Protein AF-A0A9Q0YIC7-F1 (afdb_monomer)

Mean predicted aligned error: 9.64 Å

Organism: Holothuria leucospilota (NCBI:txid206669)

Sequence (345 aa):
MILVFAQLLCGFTYVIRFFGVANNFYHFASFLLTYWPLIVSVSLLCLLTSVRQWLHNKDHYDGSSQWWTVLSESSVSRRFQPFAFSTFRPPKSYYFIFFCLVAFVNISMQIVHVILATGYSKHKMVYVYHFFELATSIHSTWFFSIFCYYLFLQRIALEVHFDDLLWFVKTNAGDIVKCRPRLNACFKDYLRLRQLVRPWITLVICSTTFGLAVHIAWNYKALGTDDNGGNYVTVSPLPHFPITNLTAAKKSDFYFLNTLIFVDKLSVLLLALLAVGGSDVNYIWRRYVFTLNVMRSSRHEKFWDKLSKSMKKFNLDTSSDTIIDLLLPVLLLALGILGISNFDF

Radius of gyration: 24.71 Å; Cα contacts (8 Å, |Δi|>4): 276; chains: 1; bounding box: 54×46×74 Å

Structure (mmCIF, N/CA/C/O backbone):
data_AF-A0A9Q0YIC7-F1
#
_entry.id   AF-A0A9Q0YIC7-F1
#
loop_
_atom_site.group_PDB
_atom_site.id
_atom_site.type_symbol
_atom_site.label_atom_id
_atom_site.label_alt_id
_atom_site.label_comp_id
_atom_site.label_asym_id
_atom_site.label_entity_id
_atom_site.label_seq_id
_atom_site.pdbx_PDB_ins_code
_atom_site.Cartn_x
_atom_site.Cartn_y
_atom_site.Cartn_z
_atom_site.occupancy
_atom_site.B_iso_or_equiv
_atom_site.auth_seq_id
_atom_site.auth_comp_id
_atom_site.auth_asym_id
_atom_site.auth_atom_id
_atom_site.pdbx_PDB_model_num
ATOM 1 N N . MET A 1 1 ? -1.275 16.688 -7.935 1.00 78.88 1 MET A N 1
ATOM 2 C CA . MET A 1 1 ? -1.805 16.899 -9.303 1.00 78.88 1 MET A CA 1
ATOM 3 C C . MET A 1 1 ? -0.700 16.844 -10.353 1.00 78.88 1 MET A C 1
ATOM 5 O O . MET A 1 1 ? -0.754 15.947 -11.178 1.00 78.88 1 MET A O 1
ATOM 9 N N . ILE A 1 2 ? 0.322 17.712 -10.283 1.00 80.19 2 ILE A N 1
ATOM 10 C CA . ILE A 1 2 ? 1.453 17.741 -11.240 1.00 80.19 2 ILE A CA 1
ATOM 11 C C . ILE A 1 2 ? 2.113 16.365 -11.395 1.00 80.19 2 ILE A C 1
ATOM 13 O O . ILE A 1 2 ? 2.286 15.894 -12.511 1.00 80.19 2 ILE A O 1
ATOM 17 N N . LEU A 1 3 ? 2.400 15.689 -10.279 1.00 78.44 3 LEU A N 1
ATOM 18 C CA . LEU A 1 3 ? 3.008 14.359 -10.297 1.00 78.44 3 LEU A CA 1
ATOM 19 C C . LEU A 1 3 ? 2.155 13.317 -11.036 1.00 78.44 3 LEU A C 1
ATOM 21 O O . LEU A 1 3 ? 2.675 12.587 -11.868 1.00 78.44 3 LEU A O 1
ATOM 25 N N . VAL A 1 4 ? 0.843 13.291 -10.776 1.00 82.31 4 VAL A N 1
ATOM 26 C CA . VAL A 1 4 ? -0.093 12.375 -11.449 1.00 82.31 4 VAL A CA 1
ATOM 27 C C . VAL A 1 4 ? -0.156 12.677 -12.942 1.00 82.31 4 VAL A C 1
ATOM 29 O O . VAL A 1 4 ? -0.184 11.757 -13.745 1.00 82.31 4 VAL A O 1
ATOM 32 N N . PHE A 1 5 ? -0.143 13.952 -13.331 1.00 82.75 5 PHE A N 1
ATOM 33 C CA . PHE A 1 5 ? -0.138 14.340 -14.740 1.00 82.75 5 PHE A CA 1
ATOM 34 C C . PHE A 1 5 ? 1.157 13.922 -15.449 1.00 82.75 5 PHE A C 1
ATOM 36 O O . PHE A 1 5 ? 1.101 13.311 -16.513 1.00 82.75 5 PHE A O 1
ATOM 43 N N . ALA A 1 6 ? 2.315 14.195 -14.838 1.00 80.69 6 ALA A N 1
ATOM 44 C CA . ALA A 1 6 ? 3.618 13.787 -15.361 1.00 80.69 6 ALA A CA 1
ATOM 45 C C . ALA A 1 6 ? 3.705 12.265 -15.507 1.00 80.69 6 ALA A C 1
ATOM 47 O O . ALA A 1 6 ? 4.158 11.763 -16.533 1.00 80.69 6 ALA A O 1
ATOM 48 N N . GLN A 1 7 ? 3.194 11.541 -14.510 1.00 82.19 7 GLN A N 1
ATOM 49 C CA . GLN A 1 7 ? 3.031 10.107 -14.598 1.00 82.19 7 GLN A CA 1
ATOM 50 C C . GLN A 1 7 ? 2.122 9.758 -15.794 1.00 82.19 7 GLN A C 1
ATOM 52 O O . GLN A 1 7 ? 2.595 9.151 -16.747 1.00 82.19 7 GLN A O 1
ATOM 57 N N . LEU A 1 8 ? 0.853 10.163 -15.824 1.00 83.00 8 LEU A N 1
ATOM 58 C CA . LEU A 1 8 ? -0.070 9.801 -16.911 1.00 83.00 8 LEU A CA 1
ATOM 59 C C . LEU A 1 8 ? 0.501 10.065 -18.313 1.00 83.00 8 LEU A C 1
ATOM 61 O O . LEU A 1 8 ? 0.293 9.248 -19.206 1.00 83.00 8 LEU A O 1
ATOM 65 N N . LEU A 1 9 ? 1.275 11.138 -18.493 1.00 81.88 9 LEU A N 1
ATOM 66 C CA . LEU A 1 9 ? 1.985 11.422 -19.738 1.00 81.88 9 LEU A CA 1
ATOM 67 C C . LEU A 1 9 ? 3.069 10.374 -20.065 1.00 81.88 9 LEU A C 1
ATOM 69 O O . LEU A 1 9 ? 3.123 9.882 -21.194 1.00 81.88 9 LEU A O 1
ATOM 73 N N . CYS A 1 10 ? 3.905 9.984 -19.097 1.00 76.31 10 CYS A N 1
ATOM 74 C CA . CYS A 1 10 ? 4.842 8.861 -19.243 1.00 76.31 10 CYS A CA 1
ATOM 75 C C . CYS A 1 10 ? 4.110 7.548 -19.562 1.00 76.31 10 CYS A C 1
ATOM 77 O O . CYS A 1 10 ? 4.509 6.829 -20.474 1.00 76.31 10 CYS A O 1
ATOM 79 N N . GLY A 1 11 ? 3.002 7.263 -18.874 1.00 77.56 11 GLY A N 1
ATOM 80 C CA . GLY A 1 11 ? 2.179 6.084 -19.143 1.00 77.56 11 GLY A CA 1
ATOM 81 C C . GLY A 1 11 ? 1.627 6.074 -20.569 1.00 77.56 11 GLY A C 1
ATOM 82 O O . GLY A 1 11 ? 1.766 5.092 -21.293 1.00 77.56 11 GLY A O 1
ATOM 83 N N . PHE A 1 12 ? 1.058 7.196 -21.004 1.00 80.44 12 PHE A N 1
ATOM 84 C CA . PHE A 1 12 ? 0.459 7.349 -22.328 1.00 80.44 12 PHE A CA 1
ATOM 85 C C . PHE A 1 12 ? 1.490 7.263 -23.459 1.00 80.44 12 PHE A C 1
ATOM 87 O O . PHE A 1 12 ? 1.274 6.558 -24.443 1.00 80.44 12 PHE A O 1
ATOM 94 N N . THR A 1 13 ? 2.642 7.923 -23.303 1.00 76.88 13 THR A N 1
ATOM 95 C CA . THR A 1 13 ? 3.746 7.830 -24.274 1.00 76.88 13 THR A CA 1
ATOM 96 C C . THR A 1 13 ? 4.291 6.408 -24.387 1.00 76.88 13 THR A C 1
ATOM 98 O O . THR A 1 13 ? 4.628 5.975 -25.489 1.00 76.88 13 THR A O 1
ATOM 101 N N . TYR A 1 14 ? 4.318 5.656 -23.283 1.00 73.00 14 TYR A N 1
ATOM 102 C CA . TYR A 1 14 ? 4.682 4.242 -23.294 1.00 73.00 14 TYR A CA 1
ATOM 103 C C . TYR A 1 14 ? 3.638 3.388 -24.026 1.00 73.00 14 TYR A C 1
ATOM 105 O O . TYR A 1 14 ? 3.990 2.604 -24.904 1.00 73.00 14 TYR A O 1
ATOM 113 N N . VAL A 1 15 ? 2.345 3.574 -23.734 1.00 77.62 15 VAL A N 1
ATOM 114 C CA . VAL A 1 15 ? 1.257 2.856 -24.422 1.00 77.62 15 VAL A CA 1
ATOM 115 C C . VAL A 1 15 ? 1.326 3.088 -25.930 1.00 77.62 15 VAL A C 1
ATOM 117 O O . VAL A 1 15 ? 1.331 2.118 -26.676 1.00 77.62 15 VAL A O 1
ATOM 120 N N . ILE A 1 16 ? 1.474 4.334 -26.389 1.00 77.62 16 ILE A N 1
ATOM 121 C CA . ILE A 1 16 ? 1.582 4.639 -27.827 1.00 77.62 16 ILE A CA 1
ATOM 122 C C . ILE A 1 16 ? 2.748 3.891 -28.488 1.00 77.62 16 ILE A C 1
ATOM 124 O O . ILE A 1 16 ? 2.629 3.460 -29.631 1.00 77.62 16 ILE A O 1
ATOM 128 N N . ARG A 1 17 ? 3.879 3.740 -27.791 1.00 69.06 17 ARG A N 1
ATOM 129 C CA . ARG A 1 17 ? 5.084 3.108 -28.351 1.00 69.06 17 ARG A CA 1
ATOM 130 C C . ARG A 1 17 ? 5.020 1.584 -28.396 1.00 69.06 17 ARG A C 1
ATOM 132 O O . ARG A 1 17 ? 5.663 0.990 -29.257 1.00 69.06 17 ARG A O 1
ATOM 139 N N . PHE A 1 18 ? 4.316 0.961 -27.456 1.00 67.44 18 PHE A N 1
ATOM 140 C CA . PHE A 1 18 ? 4.414 -0.483 -27.224 1.00 67.44 18 PHE A CA 1
ATOM 141 C C . PHE A 1 18 ? 3.099 -1.246 -27.417 1.00 67.44 18 PHE A C 1
ATOM 143 O O . PHE A 1 18 ? 3.124 -2.471 -27.533 1.00 67.44 18 PHE A O 1
ATOM 150 N N . PHE A 1 19 ? 1.957 -0.559 -27.475 1.00 72.12 19 PHE A N 1
ATOM 151 C CA . PHE A 1 19 ? 0.658 -1.190 -27.691 1.00 72.12 19 PHE A CA 1
ATOM 152 C C . PHE A 1 19 ? 0.520 -1.727 -29.123 1.00 72.12 19 PHE A C 1
ATOM 154 O O . PHE A 1 19 ? 0.842 -1.040 -30.087 1.00 72.12 19 PHE A O 1
ATOM 161 N N . GLY A 1 20 ? 0.020 -2.959 -29.261 1.00 60.44 20 GLY A N 1
ATOM 162 C CA . GLY A 1 20 ? -0.261 -3.587 -30.559 1.00 60.44 20 GLY A CA 1
ATOM 163 C C . GLY A 1 20 ? 0.932 -4.255 -31.255 1.00 60.44 20 GLY A C 1
ATOM 164 O O . GLY A 1 20 ? 0.752 -4.829 -32.324 1.00 60.44 20 GLY A O 1
ATOM 165 N N . VAL A 1 21 ? 2.132 -4.237 -30.662 1.00 64.31 21 VAL A N 1
ATOM 166 C CA . VAL A 1 21 ? 3.319 -4.912 -31.218 1.00 64.31 21 VAL A CA 1
ATOM 167 C C . VAL A 1 21 ? 3.555 -6.231 -30.479 1.00 64.31 21 VAL A C 1
ATOM 169 O O . VAL A 1 21 ? 3.935 -6.219 -29.310 1.00 64.31 21 VAL A O 1
ATOM 172 N N . ALA A 1 22 ? 3.351 -7.369 -31.154 1.00 54.56 22 ALA A N 1
ATOM 173 C CA . ALA A 1 22 ? 3.421 -8.711 -30.553 1.00 54.56 22 ALA A CA 1
ATOM 174 C C . ALA A 1 22 ? 4.748 -8.980 -29.810 1.00 54.56 22 ALA A C 1
ATOM 176 O O . ALA A 1 22 ? 4.736 -9.429 -28.664 1.00 54.56 22 ALA A O 1
ATOM 177 N N . ASN A 1 23 ? 5.884 -8.574 -30.391 1.00 57.28 23 ASN A N 1
ATOM 178 C CA . ASN A 1 23 ? 7.216 -8.729 -29.782 1.00 57.28 23 ASN A CA 1
ATOM 179 C C . ASN A 1 23 ? 7.438 -7.863 -28.528 1.00 57.28 23 ASN A C 1
ATOM 181 O O . ASN A 1 23 ? 8.387 -8.086 -27.782 1.00 57.28 23 ASN A O 1
ATOM 185 N N . ASN A 1 24 ? 6.558 -6.893 -28.266 1.00 64.25 24 ASN A N 1
ATOM 186 C CA . ASN A 1 24 ? 6.660 -5.972 -27.138 1.00 64.25 24 ASN A CA 1
ATOM 187 C C . ASN A 1 24 ? 5.662 -6.281 -26.015 1.00 64.25 24 ASN A C 1
ATOM 189 O O . ASN A 1 24 ? 5.610 -5.530 -25.041 1.00 64.25 24 ASN A O 1
ATOM 193 N N . PHE A 1 25 ? 4.889 -7.371 -26.108 1.00 65.00 25 PHE A N 1
ATOM 194 C CA . PHE A 1 25 ? 3.880 -7.709 -25.101 1.00 65.00 25 PHE A CA 1
ATOM 195 C C . PHE A 1 25 ? 4.473 -7.826 -23.690 1.00 65.00 25 PHE A C 1
ATOM 197 O O . PHE A 1 25 ? 3.902 -7.286 -22.750 1.00 65.00 25 PHE A O 1
ATOM 204 N N . TYR A 1 26 ? 5.649 -8.442 -23.532 1.00 62.28 26 TYR A N 1
ATOM 205 C CA . TYR A 1 26 ? 6.312 -8.559 -22.226 1.00 62.28 26 TYR A CA 1
ATOM 206 C C . TYR A 1 26 ? 6.736 -7.203 -21.653 1.00 62.28 26 TYR A C 1
ATOM 208 O O . TYR A 1 26 ? 6.551 -6.954 -20.462 1.00 62.28 26 TYR A O 1
ATOM 216 N N . HIS A 1 27 ? 7.246 -6.298 -22.492 1.00 63.47 27 HIS A N 1
ATOM 217 C CA . HIS A 1 27 ? 7.582 -4.932 -22.086 1.00 63.47 27 HIS A CA 1
ATOM 218 C C . HIS A 1 27 ? 6.326 -4.143 -21.704 1.00 63.47 27 HIS A C 1
ATOM 220 O O . HIS A 1 27 ? 6.276 -3.521 -20.643 1.00 63.47 27 HIS A O 1
ATOM 226 N N . PHE A 1 28 ? 5.279 -4.249 -22.521 1.00 66.50 28 PHE A N 1
ATOM 227 C CA . PHE A 1 28 ? 3.979 -3.642 -22.273 1.00 66.50 28 PHE A CA 1
ATOM 228 C C . PHE A 1 28 ? 3.339 -4.144 -20.974 1.00 66.50 28 PHE A C 1
ATOM 230 O O . PHE A 1 28 ? 2.961 -3.336 -20.128 1.00 66.50 28 PHE A O 1
ATOM 237 N N . ALA A 1 29 ? 3.273 -5.461 -20.776 1.00 67.00 29 ALA A N 1
ATOM 238 C CA . ALA A 1 29 ? 2.733 -6.081 -19.574 1.00 67.00 29 ALA A CA 1
ATOM 239 C C . ALA A 1 29 ? 3.570 -5.712 -18.343 1.00 67.00 29 ALA A C 1
ATOM 241 O O . ALA A 1 29 ? 3.013 -5.287 -17.335 1.00 67.00 29 ALA A O 1
ATOM 242 N N . SER A 1 30 ? 4.902 -5.788 -18.435 1.00 66.69 30 SER A N 1
ATOM 243 C CA . SER A 1 30 ? 5.802 -5.414 -17.341 1.00 66.69 30 SER A CA 1
ATOM 244 C C . SER A 1 30 ? 5.612 -3.953 -16.927 1.00 66.69 30 SER A C 1
ATOM 246 O O . SER A 1 30 ? 5.382 -3.660 -15.753 1.00 66.69 30 SER A O 1
ATOM 248 N N . PHE A 1 31 ? 5.610 -3.013 -17.867 1.00 71.81 31 PHE A N 1
ATOM 249 C CA . PHE A 1 31 ? 5.456 -1.604 -17.522 1.00 71.81 31 PHE A CA 1
ATOM 250 C C . PHE A 1 31 ? 4.030 -1.268 -17.066 1.00 71.81 31 PHE A C 1
ATOM 252 O O . PHE A 1 31 ? 3.850 -0.759 -15.959 1.00 71.81 31 PHE A O 1
ATOM 259 N N . LEU A 1 32 ? 3.009 -1.583 -17.871 1.00 72.19 32 LEU A N 1
ATOM 260 C CA . LEU A 1 32 ? 1.632 -1.132 -17.645 1.00 72.19 32 LEU A CA 1
ATOM 261 C C . LEU A 1 32 ? 0.941 -1.858 -16.486 1.00 72.19 32 LEU A C 1
ATOM 263 O O . LEU A 1 32 ? 0.178 -1.239 -15.749 1.00 72.19 32 LEU A O 1
ATOM 267 N N . LEU A 1 33 ? 1.186 -3.159 -16.320 1.00 69.12 33 LEU A N 1
ATOM 268 C CA . LEU A 1 33 ? 0.490 -3.961 -15.309 1.00 69.12 33 LEU A CA 1
ATOM 269 C C . LEU A 1 33 ? 1.280 -4.084 -14.006 1.00 69.12 33 LEU A C 1
ATOM 271 O O . LEU A 1 33 ? 0.692 -4.453 -12.994 1.00 69.12 33 LEU A O 1
ATOM 275 N N . THR A 1 34 ? 2.584 -3.774 -14.003 1.00 72.81 34 THR A N 1
ATOM 276 C CA . THR A 1 34 ? 3.438 -4.055 -12.836 1.00 72.81 34 THR A CA 1
ATOM 277 C C . THR A 1 34 ? 4.116 -2.825 -12.252 1.00 72.81 34 THR A C 1
ATOM 279 O O . THR A 1 34 ? 4.270 -2.751 -11.036 1.00 72.81 34 THR A O 1
ATOM 282 N N . TYR A 1 35 ? 4.590 -1.893 -13.081 1.00 74.56 35 TYR A N 1
ATOM 283 C CA . TYR A 1 35 ? 5.342 -0.712 -12.639 1.00 74.56 35 TYR A CA 1
ATOM 284 C C . TYR A 1 35 ? 4.418 0.502 -12.527 1.00 74.56 35 TYR A C 1
ATOM 286 O O . TYR A 1 35 ? 4.366 1.163 -11.488 1.00 74.56 35 TYR A O 1
ATOM 294 N N . TRP A 1 36 ? 3.604 0.718 -13.562 1.00 79.00 36 TRP A N 1
ATOM 295 C CA . TRP A 1 36 ? 2.634 1.803 -13.655 1.00 79.00 36 TRP A CA 1
ATOM 296 C C . TRP A 1 36 ? 1.667 1.867 -12.468 1.00 79.00 36 TRP A C 1
ATOM 298 O O . TRP A 1 36 ? 1.559 2.929 -11.846 1.00 79.00 36 TRP A O 1
ATOM 308 N N . PRO A 1 37 ? 0.993 0.763 -12.082 1.00 80.56 37 PRO A N 1
ATOM 309 C CA . PRO A 1 37 ? -0.015 0.826 -11.034 1.00 80.56 37 PRO A CA 1
ATOM 310 C C . PRO A 1 37 ? 0.614 1.134 -9.676 1.00 80.56 37 PRO A C 1
ATOM 312 O O . PRO A 1 37 ? 0.053 1.915 -8.916 1.00 80.56 37 PRO A O 1
ATOM 315 N N . LEU A 1 38 ? 1.805 0.597 -9.388 1.00 83.19 38 LEU A N 1
ATOM 316 C CA . LEU A 1 38 ? 2.517 0.845 -8.129 1.00 83.19 38 LEU A CA 1
ATOM 317 C C . LEU A 1 38 ? 2.886 2.321 -7.982 1.00 83.19 38 LEU A C 1
ATOM 319 O O . LEU A 1 38 ? 2.581 2.934 -6.959 1.00 83.19 38 LEU A O 1
ATOM 323 N N . ILE A 1 39 ? 3.460 2.902 -9.033 1.00 78.75 39 ILE A N 1
ATOM 324 C CA . ILE A 1 39 ? 3.938 4.286 -9.043 1.00 78.75 39 ILE A CA 1
ATOM 325 C C . ILE A 1 39 ? 2.806 5.301 -8.990 1.00 78.75 39 ILE A C 1
ATOM 327 O O . ILE A 1 39 ? 2.889 6.293 -8.263 1.00 78.75 39 ILE A O 1
ATOM 331 N N . VAL A 1 40 ? 1.734 5.046 -9.736 1.00 84.81 40 VAL A N 1
ATOM 332 C CA . VAL A 1 40 ? 0.601 5.967 -9.803 1.00 84.81 40 VAL A CA 1
ATOM 333 C C . VAL A 1 40 ? -0.325 5.807 -8.606 1.00 84.81 40 VAL A C 1
ATOM 335 O O . VAL A 1 40 ? -0.941 6.791 -8.200 1.00 84.81 40 VAL A O 1
ATOM 338 N N . SER A 1 41 ? -0.417 4.613 -8.005 1.00 89.12 41 SER A N 1
ATOM 339 C CA . SER A 1 41 ? -1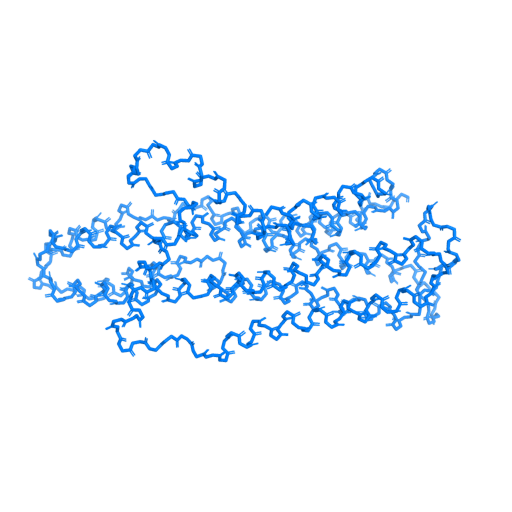.414 4.310 -6.966 1.00 89.12 41 SER A CA 1
ATOM 340 C C . SER A 1 41 ? -1.430 5.330 -5.834 1.00 89.12 41 SER A C 1
ATOM 342 O O . SER A 1 41 ? -2.486 5.865 -5.512 1.00 89.12 41 SER A O 1
ATOM 344 N N . VAL A 1 42 ? -0.272 5.647 -5.257 1.00 91.25 42 VAL A N 1
ATOM 345 C CA . VAL A 1 42 ? -0.177 6.537 -4.094 1.00 91.25 42 VAL A CA 1
ATOM 346 C C . VAL A 1 42 ? -0.551 7.968 -4.472 1.00 91.25 42 VAL A C 1
ATOM 348 O O . VAL A 1 42 ? -1.355 8.612 -3.800 1.00 91.25 42 VAL A O 1
ATOM 351 N N . SER A 1 43 ? -0.011 8.469 -5.581 1.00 90.12 43 SER A N 1
ATOM 352 C CA . SER A 1 43 ? -0.291 9.821 -6.070 1.00 90.12 43 SER A CA 1
ATOM 353 C C . SER A 1 43 ? -1.756 9.989 -6.475 1.00 90.12 43 SER A C 1
ATOM 355 O O . SER A 1 43 ? -2.358 11.027 -6.188 1.00 90.12 43 SER A O 1
ATOM 357 N N . LEU A 1 44 ? -2.341 8.958 -7.089 1.00 88.31 44 LEU A N 1
ATOM 358 C CA . LEU A 1 44 ? -3.750 8.900 -7.449 1.00 88.31 44 LEU A CA 1
ATOM 359 C C . LEU A 1 44 ? -4.640 8.827 -6.210 1.00 88.31 44 LEU A C 1
ATOM 361 O O . LEU A 1 44 ? -5.610 9.570 -6.141 1.00 88.31 44 LEU A O 1
ATOM 365 N N . LEU A 1 45 ? -4.306 8.002 -5.214 1.00 90.12 45 LEU A N 1
ATOM 366 C CA . LEU A 1 45 ? -5.038 7.936 -3.947 1.00 90.12 45 LEU A CA 1
ATOM 367 C C . LEU A 1 45 ? -5.061 9.301 -3.262 1.00 90.12 45 LEU A C 1
ATOM 369 O O . LEU A 1 45 ? -6.138 9.802 -2.940 1.00 90.12 45 LEU A O 1
ATOM 373 N N . CYS A 1 46 ? -3.901 9.945 -3.116 1.00 89.31 46 CYS A N 1
ATOM 374 C CA . CYS A 1 46 ? -3.813 11.291 -2.557 1.00 89.31 46 CYS A CA 1
ATOM 375 C C . CYS A 1 46 ? -4.673 12.281 -3.358 1.00 89.31 46 CYS A C 1
ATOM 377 O O . CYS A 1 46 ? -5.502 12.976 -2.774 1.00 89.31 46 CYS A O 1
ATOM 379 N N . LEU A 1 47 ? -4.568 12.288 -4.692 1.00 89.50 47 LEU A N 1
ATOM 380 C CA . LEU A 1 47 ? -5.380 13.158 -5.548 1.00 89.50 47 LEU A CA 1
ATOM 381 C C . LEU A 1 47 ? -6.884 12.900 -5.383 1.00 89.50 47 LEU A C 1
ATOM 383 O O . LEU A 1 47 ? -7.644 13.849 -5.211 1.00 89.50 47 LEU A O 1
ATOM 387 N N . LEU A 1 48 ? -7.314 11.637 -5.408 1.00 88.62 48 LEU A N 1
ATOM 388 C CA . LEU A 1 48 ? -8.713 11.246 -5.246 1.00 88.62 48 LEU A CA 1
ATOM 389 C C . LEU A 1 48 ? -9.251 11.693 -3.889 1.00 88.62 48 LEU A C 1
ATOM 391 O O . LEU A 1 48 ? -10.362 12.216 -3.829 1.00 88.62 48 LEU A O 1
ATOM 395 N N . THR A 1 49 ? -8.467 11.547 -2.816 1.00 87.06 49 THR A N 1
ATOM 396 C CA . THR A 1 49 ? -8.879 12.050 -1.500 1.00 87.06 49 THR A CA 1
ATOM 397 C C . THR A 1 49 ? -9.000 13.569 -1.475 1.00 87.06 49 THR A C 1
ATOM 399 O O . THR A 1 49 ? -10.010 14.067 -0.988 1.00 87.06 49 THR A O 1
ATOM 402 N N . SER A 1 50 ? -8.050 14.308 -2.058 1.00 86.69 50 SER A N 1
ATOM 403 C CA . SER A 1 50 ? -8.108 15.773 -2.119 1.00 86.69 50 SER A CA 1
ATOM 404 C C . SER A 1 50 ? -9.292 16.270 -2.951 1.00 86.69 50 SER A C 1
ATOM 406 O O . SER A 1 50 ? -10.019 17.155 -2.509 1.00 86.69 50 SER A O 1
ATOM 408 N N . VAL A 1 51 ? -9.534 15.675 -4.125 1.00 87.06 51 VAL A N 1
ATOM 409 C CA . VAL A 1 51 ? -10.671 16.025 -4.994 1.00 87.06 51 VAL A CA 1
ATOM 410 C C . VAL A 1 51 ? -11.991 15.718 -4.295 1.00 87.06 51 VAL A C 1
ATOM 412 O O . VAL A 1 51 ? -12.886 16.558 -4.280 1.00 87.06 51 VAL A O 1
ATOM 415 N N . ARG A 1 52 ? -12.118 14.545 -3.662 1.00 85.94 52 ARG A N 1
ATOM 416 C CA . ARG A 1 52 ? -13.329 14.176 -2.913 1.00 85.94 52 ARG A CA 1
ATOM 417 C C . ARG A 1 52 ? -13.575 15.096 -1.725 1.00 85.94 52 ARG A C 1
ATOM 419 O O . ARG A 1 52 ? -14.715 15.498 -1.521 1.00 85.94 52 ARG A O 1
ATOM 426 N N . GLN A 1 53 ? -12.533 15.442 -0.971 1.00 82.19 53 GLN A N 1
ATOM 427 C CA . GLN A 1 53 ? -12.636 16.396 0.134 1.00 82.19 53 GLN A CA 1
ATOM 428 C C . GLN A 1 53 ? -13.080 17.771 -0.364 1.00 82.19 53 GLN A C 1
ATOM 430 O O . GLN A 1 53 ? -13.981 18.351 0.227 1.00 82.19 53 GLN A O 1
ATOM 435 N N . TRP A 1 54 ? -12.517 18.259 -1.472 1.00 84.12 54 TRP A N 1
ATOM 436 C CA . TRP A 1 54 ? -12.915 19.533 -2.070 1.00 84.12 54 TRP A CA 1
ATOM 437 C C . TRP A 1 54 ? -14.377 19.532 -2.542 1.00 84.12 54 TRP A C 1
ATOM 439 O O . TRP A 1 54 ? -15.112 20.470 -2.241 1.00 84.12 54 TRP A O 1
ATOM 449 N N . LEU A 1 55 ? -14.818 18.462 -3.214 1.00 84.56 55 LEU A N 1
ATOM 450 C CA . LEU A 1 55 ? -16.198 18.320 -3.691 1.00 84.56 55 LEU A CA 1
ATOM 451 C C . LEU A 1 55 ? -17.212 18.255 -2.540 1.00 84.56 55 LEU A C 1
ATOM 453 O O . LEU A 1 55 ? -18.261 18.885 -2.620 1.00 84.56 55 LEU A O 1
ATOM 457 N N . HIS A 1 56 ? -16.895 17.521 -1.470 1.00 77.94 56 HIS A N 1
ATOM 458 C CA . HIS A 1 56 ? -17.801 17.332 -0.333 1.00 77.94 56 HIS A CA 1
ATOM 459 C C . HIS A 1 56 ? -17.706 18.412 0.749 1.00 77.94 56 HIS A C 1
ATOM 461 O O . HIS A 1 56 ? -18.543 18.418 1.642 1.00 77.94 56 HIS A O 1
ATOM 467 N N . ASN A 1 57 ? -16.758 19.353 0.679 1.00 66.81 57 ASN A N 1
ATOM 468 C CA . ASN A 1 57 ? -16.648 20.433 1.671 1.00 66.81 57 ASN A CA 1
ATOM 469 C C . ASN A 1 57 ? -17.860 21.392 1.671 1.00 66.81 57 ASN A C 1
ATOM 471 O O . ASN A 1 57 ? -17.935 22.280 2.516 1.00 66.81 57 ASN A O 1
ATOM 475 N N . LYS A 1 58 ? -18.783 21.244 0.708 1.00 56.00 58 LYS A N 1
ATOM 476 C CA . LYS A 1 58 ? -19.999 22.056 0.569 1.00 56.00 58 LYS A CA 1
ATOM 477 C C . LYS A 1 58 ? -21.237 21.473 1.255 1.00 56.00 58 LYS A C 1
ATOM 479 O O . LYS A 1 58 ? -22.132 22.247 1.575 1.00 56.00 58 LYS A O 1
ATOM 484 N N . ASP A 1 59 ? -21.262 20.175 1.544 1.00 52.69 59 ASP A N 1
ATOM 485 C CA . ASP A 1 59 ? -22.394 19.529 2.209 1.00 52.69 59 ASP A CA 1
ATOM 486 C C . ASP A 1 59 ? -21.992 19.153 3.635 1.00 52.69 59 ASP A C 1
ATOM 488 O O . ASP A 1 59 ? -20.873 18.698 3.876 1.00 52.69 59 ASP A O 1
ATOM 492 N N . HIS A 1 60 ? -22.881 19.394 4.604 1.00 52.75 60 HIS A N 1
ATOM 493 C CA . HIS A 1 60 ? -22.648 19.084 6.015 1.00 52.75 60 HIS A CA 1
ATOM 494 C C . HIS A 1 60 ? -22.009 17.699 6.185 1.00 52.75 60 HIS A C 1
ATOM 496 O O . HIS A 1 60 ? -22.456 16.726 5.582 1.00 52.75 60 HIS A O 1
ATOM 502 N N . TYR A 1 61 ? -20.950 17.645 7.004 1.00 53.41 61 TYR A N 1
ATOM 503 C CA . TYR A 1 61 ? -20.183 16.455 7.387 1.00 53.41 61 TYR A CA 1
ATOM 504 C C . TYR A 1 61 ? -21.083 15.445 8.121 1.00 53.41 61 TYR A C 1
ATOM 506 O O . TYR A 1 61 ? -20.965 15.216 9.325 1.00 53.41 61 TYR A O 1
ATOM 514 N N . ASP A 1 62 ? -22.009 14.832 7.397 1.00 46.56 62 ASP A N 1
ATOM 515 C CA . ASP A 1 62 ? -22.841 13.772 7.922 1.00 46.56 62 ASP A CA 1
ATOM 516 C C . ASP A 1 62 ? -21.937 12.573 8.173 1.00 46.56 62 ASP A C 1
ATOM 518 O O . ASP A 1 62 ? -21.143 12.179 7.312 1.00 46.56 62 ASP A O 1
ATOM 522 N N . GLY A 1 63 ? -22.023 12.033 9.392 1.00 55.47 63 GLY A N 1
ATOM 523 C CA . GLY A 1 63 ? -21.097 11.095 10.044 1.00 55.47 63 GLY A CA 1
ATOM 524 C C . GLY A 1 63 ? -20.906 9.713 9.395 1.00 55.47 63 GLY A C 1
ATOM 525 O O . GLY A 1 63 ? -20.657 8.728 10.108 1.00 55.47 63 GLY A O 1
ATOM 526 N N . SER A 1 64 ? -21.015 9.647 8.071 1.00 57.16 64 SER A N 1
ATOM 527 C CA . SER A 1 64 ? -20.670 8.557 7.173 1.00 57.16 64 SER A CA 1
ATOM 528 C C . SER A 1 64 ? -19.183 8.180 7.281 1.00 57.16 64 SER A C 1
ATOM 530 O O . SER A 1 64 ? -18.269 9.002 7.425 1.00 57.16 64 SER A O 1
ATOM 532 N N . SER A 1 65 ? -18.928 6.873 7.302 1.00 62.50 65 SER A N 1
ATOM 533 C CA . SER A 1 65 ? -17.597 6.270 7.395 1.00 62.50 65 SER A CA 1
ATOM 534 C C . SER A 1 65 ? -16.916 6.275 6.024 1.00 62.50 65 SER A C 1
ATOM 536 O O . SER A 1 65 ? -16.755 5.229 5.407 1.00 62.50 65 SER A O 1
ATOM 538 N N . GLN A 1 66 ? -16.574 7.459 5.526 1.00 80.69 66 GLN A N 1
ATOM 539 C CA . GLN A 1 66 ? -15.967 7.622 4.206 1.00 80.69 66 GLN A CA 1
ATOM 540 C C . GLN A 1 66 ? -14.451 7.361 4.268 1.00 80.69 66 GLN A C 1
ATOM 542 O O . GLN A 1 66 ? -13.757 7.925 5.115 1.00 80.69 66 GLN A O 1
ATOM 547 N N . TRP A 1 67 ? -13.906 6.551 3.359 1.00 81.06 67 TRP A N 1
ATOM 548 C CA . TRP A 1 67 ? -12.470 6.225 3.323 1.00 81.06 67 TRP A CA 1
ATOM 549 C C . TRP A 1 67 ? -11.580 7.428 2.967 1.00 81.06 67 TRP A C 1
ATOM 551 O O . TRP A 1 67 ? -10.438 7.518 3.413 1.00 81.06 67 TRP A O 1
ATOM 561 N N . TRP A 1 68 ? -12.082 8.401 2.201 1.00 81.75 68 TRP A N 1
ATOM 562 C CA . TRP A 1 68 ? -11.277 9.548 1.756 1.00 81.75 68 TRP A CA 1
ATOM 563 C C . TRP A 1 68 ? -10.982 10.565 2.860 1.00 81.75 68 TRP A C 1
ATOM 565 O O . TRP A 1 68 ? -10.117 11.426 2.693 1.00 81.75 68 TRP A O 1
ATOM 575 N N . THR A 1 69 ? -11.662 10.476 4.006 1.00 84.12 69 THR A N 1
ATOM 576 C CA . THR A 1 69 ? -11.311 11.295 5.171 1.00 84.12 69 THR A CA 1
ATOM 577 C C . THR A 1 69 ? -10.082 10.745 5.885 1.00 84.12 69 THR A C 1
ATOM 579 O O . THR A 1 69 ? -9.561 11.410 6.766 1.00 84.12 69 THR A O 1
ATOM 582 N N . VAL A 1 70 ? -9.575 9.555 5.530 1.00 84.50 70 VAL A N 1
ATOM 583 C CA . VAL A 1 70 ? -8.413 8.962 6.215 1.00 84.50 70 VAL A CA 1
ATOM 584 C C . VAL A 1 70 ? -7.183 9.859 6.153 1.00 84.50 70 VAL A C 1
ATOM 586 O O . VAL A 1 70 ? -6.424 9.899 7.118 1.00 84.50 70 VAL A O 1
ATOM 589 N N . LEU A 1 71 ? -7.014 10.569 5.037 1.00 85.19 71 LEU A N 1
ATOM 590 C CA . LEU A 1 71 ? -5.898 11.477 4.784 1.00 85.19 71 LEU A CA 1
ATOM 591 C C . LEU A 1 71 ? -6.215 12.936 5.162 1.00 85.19 71 LEU A C 1
ATOM 593 O O . LEU A 1 71 ? -5.397 13.811 4.907 1.00 85.19 71 LEU A O 1
ATOM 597 N N . SER A 1 72 ? -7.391 13.226 5.737 1.00 84.88 72 SER A N 1
ATOM 598 C CA . SER A 1 72 ? -7.733 14.591 6.155 1.00 84.88 72 SER A CA 1
ATOM 599 C C . SER A 1 72 ? -6.950 14.989 7.402 1.00 84.88 72 SER A C 1
ATOM 601 O O . SER A 1 72 ? -6.818 14.193 8.333 1.00 84.88 72 SER A O 1
ATOM 603 N N . GLU A 1 73 ? -6.510 16.244 7.466 1.00 81.75 73 GLU A N 1
ATOM 604 C CA . GLU A 1 73 ? -5.782 16.790 8.618 1.00 81.75 73 GLU A CA 1
ATOM 605 C C . GLU A 1 73 ? -6.523 16.544 9.941 1.00 81.75 73 GLU A C 1
ATOM 607 O O . GLU A 1 73 ? -5.928 16.088 10.911 1.00 81.75 73 GLU A O 1
ATOM 612 N N . SER A 1 74 ? -7.844 16.734 9.955 1.00 80.25 74 SER A N 1
ATOM 613 C CA . SER A 1 74 ? -8.701 16.481 11.120 1.00 80.25 74 SER A CA 1
ATOM 614 C C . SER A 1 74 ? -8.711 15.017 11.582 1.00 80.25 74 SER A C 1
ATOM 616 O O . SER A 1 74 ? -8.742 14.735 12.779 1.00 80.25 74 SER A O 1
ATOM 618 N N . SER A 1 75 ? -8.686 14.062 10.649 1.00 79.75 75 SER A N 1
ATOM 619 C CA . SER A 1 75 ? -8.665 12.631 10.978 1.00 79.75 75 SER A CA 1
ATOM 620 C C . SER A 1 75 ? -7.276 12.169 11.405 1.00 79.75 75 SER A C 1
ATOM 622 O O . SER A 1 75 ? -7.159 11.215 12.177 1.00 79.75 75 SER A O 1
ATOM 624 N N . VAL A 1 76 ? -6.240 12.821 10.877 1.00 82.12 76 VAL A N 1
ATOM 625 C CA . VAL A 1 76 ? -4.835 12.618 11.231 1.00 82.12 76 VAL A CA 1
ATOM 626 C C . VAL A 1 76 ? -4.585 13.135 12.638 1.00 82.12 76 VAL A C 1
ATOM 628 O O . VAL A 1 76 ? -4.218 12.350 13.506 1.00 82.12 76 VAL A O 1
ATOM 631 N N . SER A 1 77 ? -4.862 14.412 12.899 1.00 83.19 77 SER A N 1
ATOM 632 C CA . SER A 1 77 ? -4.634 15.043 14.200 1.00 83.19 77 SER A CA 1
ATOM 633 C C . SER A 1 77 ? -5.345 14.295 15.325 1.00 83.19 77 SER A C 1
ATOM 635 O O . SER A 1 77 ? -4.723 13.986 16.338 1.00 83.19 77 SER A O 1
ATOM 637 N N . ARG A 1 78 ? -6.600 13.878 15.109 1.00 80.00 78 ARG A N 1
ATOM 638 C CA . ARG A 1 78 ? -7.344 13.057 16.073 1.00 80.00 78 ARG A CA 1
ATOM 639 C C . ARG A 1 78 ? -6.680 11.709 16.354 1.00 80.00 78 ARG A C 1
ATOM 641 O O . ARG A 1 78 ? -6.656 11.274 17.499 1.00 80.00 78 ARG A O 1
ATOM 648 N N . ARG A 1 79 ? -6.160 11.028 15.329 1.00 79.31 79 ARG A N 1
ATOM 649 C CA . ARG A 1 79 ? -5.506 9.719 15.497 1.00 79.31 79 ARG A CA 1
ATOM 650 C C . ARG A 1 79 ? -4.121 9.816 16.109 1.00 79.31 79 ARG A C 1
ATOM 652 O O . ARG A 1 79 ? -3.733 8.898 16.815 1.00 79.31 79 ARG A O 1
ATOM 659 N N . PHE A 1 80 ? -3.405 10.909 15.872 1.00 81.06 80 PHE A N 1
ATOM 660 C CA . PHE A 1 80 ? -2.102 11.153 16.48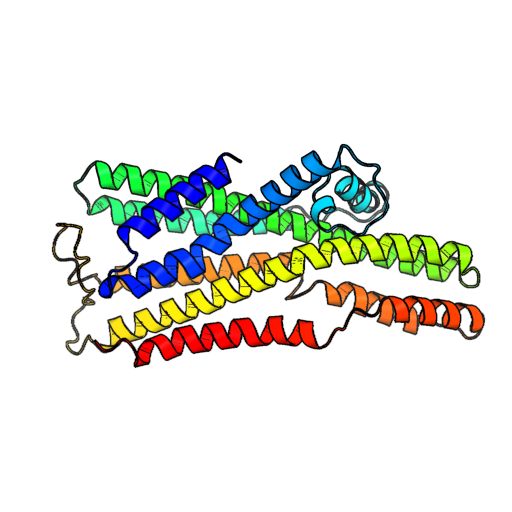7 1.00 81.06 80 PHE A CA 1
ATOM 661 C C . PHE A 1 80 ? -2.195 11.789 17.876 1.00 81.06 80 PHE A C 1
ATOM 663 O O . PHE A 1 80 ? -1.207 11.789 18.606 1.00 81.06 80 PHE A O 1
ATOM 670 N N . GLN A 1 81 ? -3.377 12.261 18.278 1.00 77.38 81 GLN A N 1
ATOM 671 C CA . GLN A 1 81 ? -3.629 12.830 19.599 1.00 77.38 81 GLN A CA 1
ATOM 672 C C . GLN A 1 81 ? -3.132 11.944 20.760 1.00 77.38 81 GLN A C 1
ATOM 674 O O . GLN A 1 81 ? -2.489 12.488 21.658 1.00 77.38 81 GLN A O 1
ATOM 679 N N . PRO A 1 82 ? -3.314 10.606 20.759 1.00 67.62 82 PRO A N 1
ATOM 680 C CA . PRO A 1 82 ? -2.781 9.748 21.815 1.00 67.62 82 PRO A CA 1
ATOM 681 C C . PRO A 1 82 ? -1.259 9.858 21.980 1.00 67.62 82 PRO A C 1
ATOM 683 O O . PRO A 1 82 ? -0.786 9.857 23.109 1.00 67.62 82 PRO A O 1
ATOM 686 N N . PHE A 1 83 ? -0.477 10.049 20.910 1.00 69.06 83 PHE A N 1
ATOM 687 C CA . PHE A 1 83 ? 0.980 10.231 21.029 1.00 69.06 83 PHE A CA 1
ATOM 688 C C . PHE A 1 83 ? 1.382 11.561 21.671 1.00 69.06 83 PHE A C 1
ATOM 690 O O . PHE A 1 83 ? 2.469 11.660 22.228 1.00 69.06 83 PHE A O 1
ATOM 697 N N . ALA A 1 84 ? 0.534 12.588 21.586 1.00 62.25 84 ALA A N 1
ATOM 698 C CA . ALA A 1 84 ? 0.815 13.888 22.188 1.00 62.25 84 ALA A CA 1
ATOM 699 C C . ALA A 1 84 ? 0.577 13.897 23.708 1.00 62.25 84 ALA A C 1
ATOM 701 O O . ALA A 1 84 ? 1.214 14.668 24.420 1.00 62.25 84 ALA A O 1
ATOM 702 N N . PHE A 1 85 ? -0.336 13.051 24.201 1.00 56.44 85 PHE A N 1
ATOM 703 C CA . PHE A 1 85 ? -0.792 13.071 25.597 1.00 56.44 85 PHE A CA 1
ATOM 704 C C . PHE A 1 85 ? -0.434 11.819 26.406 1.00 56.44 85 PHE A C 1
ATOM 706 O O . PHE A 1 85 ? -0.603 11.822 27.624 1.00 56.44 85 PHE A O 1
ATOM 713 N N . SER A 1 86 ? 0.051 10.752 25.770 1.00 51.88 86 SER A N 1
ATOM 714 C CA . SER A 1 86 ? 0.452 9.523 26.459 1.00 51.88 86 SER A CA 1
ATOM 715 C C . SER A 1 86 ? 1.969 9.422 26.621 1.00 51.88 86 SER A C 1
ATOM 717 O O . SER A 1 86 ? 2.755 10.033 25.902 1.00 51.88 86 SER A O 1
ATOM 719 N N . THR A 1 87 ? 2.399 8.579 27.557 1.00 53.81 87 THR A N 1
ATOM 720 C CA . THR A 1 87 ? 3.793 8.137 27.709 1.00 53.81 87 THR A CA 1
ATOM 721 C C . THR A 1 87 ? 4.294 7.289 26.529 1.00 53.81 87 THR A C 1
ATOM 723 O O . THR A 1 87 ? 5.469 6.903 26.516 1.00 53.81 87 THR A O 1
ATOM 726 N N . PHE A 1 88 ? 3.448 6.995 25.530 1.00 56.47 88 PHE A N 1
ATOM 727 C CA . PHE A 1 88 ? 3.857 6.296 24.317 1.00 56.47 88 PHE A CA 1
ATOM 728 C C . PHE A 1 88 ? 4.716 7.207 23.451 1.00 56.47 88 PHE A C 1
ATOM 730 O O . PHE A 1 88 ? 4.247 8.125 22.780 1.00 56.47 88 PHE A O 1
ATOM 737 N N . ARG A 1 89 ? 6.015 6.907 23.442 1.00 61.88 89 ARG A N 1
ATOM 738 C CA . ARG A 1 89 ? 6.960 7.554 22.538 1.00 61.88 89 ARG A CA 1
ATOM 739 C C . ARG A 1 89 ? 6.560 7.225 21.094 1.00 61.88 89 ARG A C 1
ATOM 741 O O . ARG A 1 89 ? 6.250 6.061 20.822 1.00 61.88 89 ARG A O 1
ATOM 748 N N . PRO A 1 90 ? 6.602 8.202 20.168 1.00 64.25 90 PRO A N 1
ATOM 749 C CA . PRO A 1 90 ? 6.448 7.904 18.751 1.00 64.25 90 PRO A CA 1
ATOM 750 C C . PRO A 1 90 ? 7.439 6.800 18.353 1.00 64.25 90 PRO A C 1
ATOM 752 O O . PRO A 1 90 ? 8.500 6.672 18.985 1.00 64.25 90 PRO A O 1
ATOM 755 N N . PRO A 1 91 ? 7.115 5.982 17.334 1.00 68.81 91 PRO A N 1
ATOM 756 C CA . PRO A 1 91 ? 8.042 4.968 16.857 1.00 68.81 91 PRO A CA 1
ATOM 757 C C . PRO A 1 91 ? 9.394 5.623 16.594 1.00 68.81 91 PRO A C 1
ATOM 759 O O . PRO A 1 91 ? 9.479 6.724 16.048 1.00 68.81 91 PRO A O 1
ATOM 762 N N . LYS A 1 92 ? 10.455 4.972 17.077 1.00 77.69 92 LYS A N 1
ATOM 763 C CA . LYS A 1 92 ? 11.792 5.563 17.075 1.00 77.69 92 LYS A CA 1
ATOM 764 C C . LYS A 1 92 ? 12.181 5.965 15.646 1.00 77.69 92 LYS A C 1
ATOM 766 O O . LYS A 1 92 ? 11.833 5.278 14.684 1.00 77.69 92 LYS A O 1
ATOM 771 N N . SER A 1 93 ? 12.965 7.032 15.524 1.00 82.75 93 SER A N 1
ATOM 772 C CA . SER A 1 93 ? 13.421 7.597 14.245 1.00 82.75 93 SER A CA 1
ATOM 773 C C . SER A 1 93 ? 14.087 6.583 13.305 1.00 82.75 93 SER A C 1
ATOM 775 O O . SER A 1 93 ? 14.063 6.779 12.092 1.00 82.75 93 SER A O 1
ATOM 777 N N . TYR A 1 94 ? 14.617 5.469 13.825 1.00 87.56 94 TYR A N 1
ATOM 778 C CA . TYR A 1 94 ? 15.194 4.406 13.002 1.00 87.56 94 TYR A CA 1
ATOM 779 C C . TYR A 1 94 ? 14.191 3.775 12.025 1.00 87.56 94 TYR A C 1
ATOM 781 O O . TYR A 1 94 ? 14.605 3.336 10.957 1.00 87.56 94 TYR A O 1
ATOM 789 N N . TYR A 1 95 ? 12.886 3.749 12.336 1.00 89.75 95 TYR A N 1
ATOM 790 C CA . TYR A 1 95 ? 11.888 3.252 11.385 1.00 89.75 95 TYR A CA 1
ATOM 791 C C . TYR A 1 95 ? 11.800 4.178 10.176 1.00 89.75 95 TYR A C 1
ATOM 793 O O . TYR A 1 95 ? 11.901 3.710 9.052 1.00 89.75 95 TYR A O 1
ATOM 801 N N . PHE A 1 96 ? 11.705 5.492 10.390 1.00 90.75 96 PHE A N 1
ATOM 802 C CA . PHE A 1 96 ? 11.719 6.459 9.292 1.00 90.75 96 PHE A CA 1
ATOM 803 C C . PHE A 1 96 ? 12.974 6.311 8.421 1.00 90.75 96 PHE A C 1
ATOM 805 O O . PHE A 1 96 ? 12.871 6.225 7.200 1.00 90.75 96 PHE A O 1
ATOM 812 N N . ILE A 1 97 ? 14.146 6.196 9.056 1.00 92.94 97 ILE A N 1
ATOM 813 C CA . ILE A 1 97 ? 15.417 5.982 8.351 1.00 92.94 97 ILE A CA 1
ATOM 814 C C . ILE A 1 97 ? 15.367 4.698 7.518 1.00 92.94 97 ILE A C 1
ATOM 816 O O . ILE A 1 97 ? 15.799 4.719 6.372 1.00 92.94 97 ILE A O 1
ATOM 820 N N . PHE A 1 98 ? 14.803 3.607 8.043 1.00 93.69 98 PHE A N 1
ATOM 821 C CA . PHE A 1 98 ? 14.643 2.356 7.301 1.00 93.69 98 PHE A CA 1
ATOM 822 C C . PHE A 1 98 ? 13.776 2.523 6.041 1.00 93.69 98 PHE A C 1
ATOM 824 O O . PHE A 1 98 ? 14.202 2.122 4.961 1.00 93.69 98 PHE A O 1
ATOM 831 N N . PHE A 1 99 ? 12.603 3.162 6.142 1.00 93.75 99 PHE A N 1
ATOM 832 C CA . PHE A 1 99 ? 11.747 3.425 4.973 1.00 93.75 99 PHE A CA 1
ATOM 833 C C . PHE A 1 99 ? 12.492 4.271 3.920 1.00 93.75 99 PHE A C 1
ATOM 835 O O . PHE A 1 99 ? 12.505 3.930 2.732 1.00 93.75 99 PHE A O 1
ATOM 842 N N . CYS A 1 100 ? 13.179 5.332 4.349 1.00 93.94 100 CYS A N 1
ATOM 843 C CA . CYS A 1 100 ? 13.983 6.184 3.469 1.00 93.94 100 CYS A CA 1
ATOM 844 C C . CYS A 1 100 ? 15.169 5.439 2.837 1.00 93.94 100 CYS A C 1
ATOM 846 O O . CYS A 1 100 ? 15.466 5.649 1.663 1.00 93.94 100 CYS A O 1
ATOM 848 N N . LEU A 1 101 ? 15.828 4.547 3.582 1.00 94.31 101 LEU A N 1
ATOM 849 C CA . LEU A 1 101 ? 16.957 3.754 3.095 1.00 94.31 101 LEU A CA 1
ATOM 850 C C . LEU A 1 101 ? 16.533 2.827 1.955 1.00 94.31 101 LEU A C 1
ATOM 852 O O . LEU A 1 101 ? 17.242 2.723 0.959 1.00 94.31 101 LEU A O 1
ATOM 856 N N . VAL A 1 102 ? 15.364 2.193 2.062 1.00 92.12 102 VAL A N 1
ATOM 857 C CA . VAL A 1 102 ? 14.844 1.339 0.986 1.00 92.12 102 VAL A CA 1
ATOM 858 C C . VAL A 1 102 ? 14.571 2.153 -0.284 1.00 92.12 102 VAL A C 1
ATOM 860 O O . VAL A 1 102 ? 14.946 1.730 -1.376 1.00 92.12 102 VAL A O 1
ATOM 863 N N . ALA A 1 103 ? 13.996 3.354 -0.149 1.00 91.81 103 ALA A N 1
ATOM 864 C CA . ALA A 1 103 ? 13.826 4.258 -1.288 1.00 91.81 103 ALA A CA 1
ATOM 865 C C . ALA A 1 103 ? 15.173 4.649 -1.907 1.00 91.81 103 ALA A C 1
ATOM 867 O O . ALA A 1 103 ? 15.318 4.639 -3.128 1.00 91.81 103 ALA A O 1
ATOM 868 N N . PHE A 1 104 ? 16.164 4.952 -1.065 1.00 93.19 104 PHE A N 1
ATOM 869 C CA . PHE A 1 104 ? 17.509 5.297 -1.508 1.00 93.19 104 PHE A CA 1
ATOM 870 C C . PHE A 1 104 ? 18.151 4.164 -2.315 1.00 93.19 104 PHE A C 1
ATOM 872 O O . PHE A 1 104 ? 18.650 4.423 -3.404 1.00 93.19 104 PHE A O 1
ATOM 879 N N . VAL A 1 105 ? 18.072 2.915 -1.840 1.00 90.62 105 VAL A N 1
ATOM 880 C CA . VAL A 1 105 ? 18.603 1.742 -2.559 1.00 90.62 105 VAL A CA 1
ATOM 881 C C . VAL A 1 105 ? 17.967 1.609 -3.944 1.00 90.62 105 VAL A C 1
ATOM 883 O O . VAL A 1 105 ? 18.691 1.505 -4.934 1.00 90.62 105 VAL A O 1
ATOM 886 N N . ASN A 1 106 ? 16.636 1.685 -4.044 1.00 87.81 106 ASN A N 1
ATOM 887 C CA . ASN A 1 106 ? 15.948 1.596 -5.337 1.00 87.81 106 ASN A CA 1
ATOM 888 C C . ASN A 1 106 ? 16.355 2.735 -6.280 1.00 87.81 106 ASN A C 1
ATOM 890 O O . ASN A 1 106 ? 16.627 2.505 -7.456 1.00 87.81 106 ASN A O 1
ATOM 894 N N . ILE A 1 107 ? 16.471 3.958 -5.758 1.00 89.94 107 ILE A N 1
ATOM 895 C CA . ILE A 1 107 ? 16.913 5.122 -6.532 1.00 89.94 107 ILE A CA 1
ATOM 896 C C . ILE A 1 107 ? 18.347 4.945 -7.028 1.00 89.94 107 ILE A C 1
ATOM 898 O O . ILE A 1 107 ? 18.614 5.197 -8.202 1.00 89.94 107 ILE A O 1
ATOM 902 N N . SER A 1 108 ? 19.269 4.489 -6.177 1.00 88.06 108 SER A N 1
ATOM 903 C CA . SER A 1 108 ? 20.651 4.219 -6.579 1.00 88.06 108 SER A CA 1
ATOM 904 C C . SER A 1 108 ? 20.712 3.188 -7.706 1.00 88.06 108 SER A C 1
ATOM 906 O O . SER A 1 108 ? 21.422 3.405 -8.686 1.00 88.06 108 SER A O 1
ATOM 908 N N . MET A 1 109 ? 19.921 2.116 -7.619 1.00 83.81 109 MET A N 1
ATOM 909 C CA . MET A 1 109 ? 19.852 1.093 -8.668 1.00 83.81 109 MET A CA 1
ATOM 910 C C . MET A 1 109 ? 19.310 1.660 -9.987 1.00 83.81 109 MET A C 1
ATOM 912 O O . MET A 1 109 ? 19.879 1.394 -11.045 1.00 83.81 109 MET A O 1
ATOM 916 N N . GLN A 1 110 ? 18.274 2.504 -9.936 1.00 82.69 110 GLN A N 1
ATOM 917 C CA . GLN A 1 110 ? 17.731 3.174 -11.125 1.00 82.69 110 GLN A CA 1
ATOM 918 C C . GLN A 1 110 ? 18.727 4.156 -11.757 1.00 82.69 110 GLN A C 1
ATOM 920 O O . GLN A 1 110 ? 18.848 4.212 -12.980 1.00 82.69 110 GLN A O 1
ATOM 925 N N . ILE A 1 111 ? 19.490 4.895 -10.945 1.00 86.31 111 ILE A N 1
ATOM 926 C CA . ILE A 1 111 ? 20.555 5.780 -11.439 1.00 86.31 111 ILE A CA 1
ATOM 927 C C . ILE A 1 111 ? 21.620 4.964 -12.178 1.00 86.31 111 ILE A C 1
ATOM 929 O O . ILE A 1 111 ? 21.984 5.318 -13.298 1.00 86.31 111 ILE A O 1
ATOM 933 N N . VAL A 1 112 ? 22.087 3.856 -11.591 1.00 83.38 112 VAL A N 1
ATOM 934 C CA . VAL A 1 112 ? 23.070 2.970 -12.235 1.00 83.38 112 VAL A CA 1
ATOM 935 C C . VAL A 1 112 ? 22.519 2.415 -13.550 1.00 83.38 112 VAL A C 1
ATOM 937 O O . VAL A 1 112 ? 23.215 2.458 -14.562 1.00 83.38 112 VAL A O 1
ATOM 940 N N . HIS A 1 113 ? 21.260 1.969 -13.572 1.00 79.56 113 HIS A N 1
ATOM 941 C CA . HIS A 1 113 ? 20.605 1.492 -14.791 1.00 79.56 113 HIS A CA 1
ATOM 942 C C . HIS A 1 113 ? 20.571 2.558 -15.894 1.00 79.56 113 HIS A C 1
ATOM 944 O O . HIS A 1 113 ? 20.936 2.272 -17.033 1.00 79.56 113 HIS A O 1
ATOM 950 N N . VAL A 1 114 ? 20.207 3.801 -15.565 1.00 79.06 114 VAL A N 1
ATOM 951 C CA . VAL A 1 114 ? 20.184 4.902 -16.539 1.00 79.06 114 VAL A CA 1
ATOM 952 C C . VAL A 1 114 ? 21.588 5.251 -17.028 1.00 79.06 114 VAL A C 1
ATOM 954 O O . VAL A 1 114 ? 21.763 5.478 -18.224 1.00 79.06 114 VAL A O 1
ATOM 957 N N . ILE A 1 115 ? 22.601 5.256 -16.158 1.00 80.00 115 ILE A N 1
ATOM 958 C CA . ILE A 1 115 ? 24.001 5.488 -16.559 1.00 80.00 115 ILE A CA 1
ATOM 959 C C . ILE A 1 115 ? 24.455 4.413 -17.552 1.00 80.00 115 ILE A C 1
ATOM 961 O O . ILE A 1 115 ? 25.014 4.741 -18.599 1.00 80.00 115 ILE A O 1
ATOM 965 N N . LEU A 1 116 ? 24.163 3.142 -17.262 1.00 73.44 116 LEU A N 1
ATOM 966 C CA . LEU A 1 116 ? 24.486 2.035 -18.159 1.00 73.44 116 LEU A CA 1
ATOM 967 C C . LEU A 1 116 ? 23.736 2.167 -19.490 1.00 73.44 116 LEU A C 1
ATOM 969 O O . LEU A 1 116 ? 24.364 2.109 -20.539 1.00 73.44 116 LEU A O 1
ATOM 973 N N . ALA A 1 117 ? 22.427 2.429 -19.471 1.00 69.00 117 ALA A N 1
ATOM 974 C CA . ALA A 1 117 ? 21.610 2.557 -20.680 1.00 69.00 117 ALA A CA 1
ATOM 975 C C . ALA A 1 117 ? 22.019 3.753 -21.564 1.00 69.00 117 ALA A C 1
ATOM 977 O O . ALA A 1 117 ? 22.071 3.650 -22.791 1.00 69.00 117 ALA A O 1
ATOM 978 N N . THR A 1 118 ? 22.341 4.894 -20.952 1.00 69.69 118 THR A N 1
ATOM 979 C CA . THR A 1 118 ? 22.716 6.124 -21.667 1.00 69.69 118 THR A CA 1
ATOM 980 C C . THR A 1 118 ? 24.156 6.119 -22.180 1.00 69.69 118 THR A C 1
ATOM 982 O O . THR A 1 118 ? 24.447 6.823 -23.149 1.00 69.69 118 THR A O 1
ATOM 985 N N . GLY A 1 119 ? 25.041 5.295 -21.608 1.00 64.88 119 GLY A N 1
ATOM 986 C CA . GLY A 1 119 ? 26.398 5.074 -22.119 1.00 64.88 119 GLY A CA 1
ATOM 987 C C . GLY A 1 119 ? 26.441 4.441 -23.517 1.00 64.88 119 GLY A C 1
ATOM 988 O O . GLY A 1 119 ? 27.424 4.616 -24.235 1.00 64.88 119 GLY A O 1
ATOM 989 N N . TYR A 1 120 ? 25.367 3.760 -23.937 1.00 60.75 120 TYR A N 1
ATOM 990 C CA . TYR A 1 120 ? 25.294 3.054 -25.223 1.00 60.75 120 TYR A CA 1
ATOM 991 C C . TYR A 1 120 ? 24.564 3.819 -26.341 1.00 60.75 120 TYR A C 1
ATOM 993 O O . TYR A 1 120 ? 24.661 3.430 -27.505 1.00 60.75 120 TYR A O 1
ATOM 1001 N N . SER A 1 121 ? 23.848 4.910 -26.043 1.00 59.69 121 SER A N 1
ATOM 1002 C CA . SER A 1 121 ? 22.995 5.597 -27.028 1.00 59.69 121 SER A CA 1
ATOM 1003 C C . SER A 1 121 ? 23.585 6.928 -27.493 1.00 59.69 121 SER A C 1
ATOM 1005 O O . SER A 1 121 ? 23.883 7.792 -26.685 1.00 59.69 121 SER A O 1
ATOM 1007 N N . LYS A 1 122 ? 23.696 7.150 -28.811 1.00 59.97 122 LYS A N 1
ATOM 1008 C CA . LYS A 1 122 ? 24.200 8.418 -29.386 1.00 59.97 122 LYS A CA 1
ATOM 1009 C C . LYS A 1 122 ? 23.103 9.460 -29.676 1.00 59.97 122 LYS A C 1
ATOM 1011 O O . LYS A 1 122 ? 23.406 10.562 -30.131 1.00 59.97 122 LYS A O 1
ATOM 1016 N N . HIS A 1 123 ? 21.826 9.146 -29.440 1.00 70.62 123 HIS A N 1
ATOM 1017 C CA . HIS A 1 123 ? 20.705 10.003 -29.849 1.00 70.62 123 HIS A CA 1
ATOM 1018 C C . HIS A 1 123 ? 20.210 10.929 -28.726 1.00 70.62 123 HIS A C 1
ATOM 1020 O O . HIS A 1 123 ? 19.671 10.467 -27.724 1.00 70.62 123 HIS A O 1
ATOM 1026 N N . LYS A 1 124 ? 20.271 12.256 -28.937 1.00 69.50 124 LYS A N 1
ATOM 1027 C CA . LYS A 1 124 ? 19.822 13.289 -27.971 1.00 69.50 124 LYS A CA 1
ATOM 1028 C C . LYS A 1 124 ? 18.394 13.092 -27.434 1.00 69.50 124 LYS A C 1
ATOM 1030 O O . LYS A 1 124 ? 18.161 13.312 -26.251 1.00 69.50 124 LYS A O 1
ATOM 1035 N N . MET A 1 125 ? 17.448 12.652 -28.268 1.00 67.62 125 MET A N 1
ATOM 1036 C CA . MET A 1 125 ? 16.054 12.418 -27.844 1.00 67.62 125 MET A CA 1
ATOM 1037 C C . MET A 1 125 ? 15.909 11.266 -26.836 1.00 67.62 125 MET A C 1
ATOM 1039 O O . MET A 1 125 ? 14.999 11.283 -26.010 1.00 67.62 125 MET A O 1
ATOM 1043 N N . VAL A 1 126 ? 16.817 10.286 -26.870 1.00 68.81 126 VAL A N 1
ATOM 1044 C CA . VAL A 1 126 ? 16.824 9.145 -25.942 1.00 68.81 126 VAL A CA 1
ATOM 1045 C C . VAL A 1 126 ? 17.270 9.590 -24.546 1.00 68.81 126 VAL A C 1
ATOM 1047 O O . VAL A 1 126 ? 16.669 9.189 -23.553 1.00 68.81 126 VAL A O 1
ATOM 1050 N N . TYR A 1 127 ? 18.238 10.509 -24.465 1.00 72.56 127 TYR A N 1
ATOM 1051 C CA . TYR A 1 127 ? 18.685 11.094 -23.196 1.00 72.56 127 TYR A CA 1
ATOM 1052 C C . TYR A 1 127 ? 17.575 11.852 -22.467 1.00 72.56 127 TYR A C 1
ATOM 1054 O O . TYR A 1 127 ? 17.397 11.669 -21.266 1.00 72.56 127 TYR A O 1
ATOM 1062 N N . VAL A 1 128 ? 16.811 12.681 -23.187 1.00 75.06 128 VAL A N 1
ATOM 1063 C CA . VAL A 1 128 ? 15.714 13.457 -22.586 1.00 75.06 128 VAL A CA 1
ATOM 1064 C C . VAL A 1 128 ? 14.656 12.521 -22.000 1.00 75.06 128 VAL A C 1
ATOM 1066 O O . VAL A 1 128 ? 14.235 12.711 -20.863 1.00 75.06 128 VAL A O 1
ATOM 1069 N N . TYR A 1 129 ? 14.273 11.476 -22.738 1.00 73.38 129 TYR A N 1
ATOM 1070 C CA . TYR A 1 129 ? 13.299 10.491 -22.267 1.00 73.38 129 TYR A CA 1
ATOM 1071 C C . TYR A 1 129 ? 13.767 9.768 -20.993 1.00 73.38 129 TYR A C 1
ATOM 1073 O O . TYR A 1 129 ? 13.042 9.772 -20.000 1.00 73.38 129 TYR A O 1
ATOM 1081 N N . HIS A 1 130 ? 14.989 9.223 -20.981 1.00 75.25 130 HIS A N 1
ATOM 1082 C CA . HIS A 1 130 ? 15.518 8.524 -19.803 1.00 75.25 130 HIS A CA 1
ATOM 1083 C C . HIS A 1 130 ? 15.706 9.445 -18.595 1.00 75.25 130 HIS A C 1
ATOM 1085 O O . HIS A 1 130 ? 15.537 9.011 -17.459 1.00 75.25 130 HIS A O 1
ATOM 1091 N N . PHE A 1 131 ? 16.011 10.725 -18.816 1.00 80.62 131 PHE A N 1
ATOM 1092 C CA . PHE A 1 131 ? 16.075 11.700 -17.732 1.00 80.62 131 PHE A CA 1
ATOM 1093 C C . PHE A 1 131 ? 14.698 11.945 -17.094 1.00 80.62 131 PHE A C 1
ATOM 1095 O O . PHE A 1 131 ? 14.578 11.943 -15.869 1.00 80.62 131 PHE A O 1
ATOM 1102 N N . PHE A 1 132 ? 13.646 12.115 -17.903 1.00 78.81 132 PHE A N 1
ATOM 1103 C CA . PHE A 1 132 ? 12.276 12.253 -17.391 1.00 78.81 132 PHE A CA 1
ATOM 1104 C C . PHE A 1 132 ? 11.793 10.983 -16.678 1.00 78.81 132 PHE A C 1
ATOM 1106 O O . PHE A 1 132 ? 11.166 11.064 -15.619 1.00 78.81 132 PHE A O 1
ATOM 1113 N N . GLU A 1 133 ? 12.114 9.811 -17.221 1.00 76.69 133 GLU A N 1
ATOM 1114 C CA . GLU A 1 133 ? 11.840 8.515 -16.594 1.00 76.69 133 GLU A CA 1
ATOM 1115 C C . GLU A 1 133 ? 12.540 8.389 -15.232 1.00 76.69 133 GLU A C 1
ATOM 1117 O O . GLU A 1 133 ? 11.905 8.043 -14.235 1.00 76.69 133 GLU A O 1
ATOM 1122 N N . LEU A 1 134 ? 13.818 8.771 -15.149 1.00 83.62 134 LEU A N 1
ATOM 1123 C CA . LEU A 1 134 ? 14.568 8.787 -13.896 1.00 83.62 134 LEU A CA 1
ATOM 1124 C C . LEU A 1 134 ? 13.942 9.746 -12.878 1.00 83.62 134 LEU A C 1
ATOM 1126 O O . LEU A 1 134 ? 13.705 9.366 -11.734 1.00 83.62 134 LEU A O 1
ATOM 1130 N N . ALA A 1 135 ? 13.638 10.979 -13.286 1.00 85.94 135 ALA A N 1
ATOM 1131 C CA . ALA A 1 135 ? 13.062 11.986 -12.398 1.00 85.94 135 ALA A CA 1
ATOM 1132 C C . ALA A 1 135 ? 11.697 11.547 -11.839 1.00 85.94 135 ALA A C 1
ATOM 1134 O O . ALA A 1 135 ? 11.436 11.675 -10.639 1.00 85.94 135 ALA A O 1
ATOM 1135 N N . THR A 1 136 ? 10.837 10.989 -12.696 1.00 83.50 136 THR A N 1
ATOM 1136 C CA . THR A 1 136 ? 9.529 10.463 -12.280 1.00 83.50 136 THR A CA 1
ATOM 1137 C C . THR A 1 136 ? 9.672 9.237 -11.379 1.00 83.50 136 THR A C 1
ATOM 1139 O O . THR A 1 136 ? 8.960 9.152 -10.376 1.00 83.50 136 THR A O 1
ATOM 1142 N N . SER A 1 137 ? 10.620 8.339 -11.660 1.00 83.25 137 SER A N 1
ATOM 1143 C CA . SER A 1 137 ? 10.923 7.174 -10.819 1.00 83.25 137 SER A CA 1
ATOM 1144 C C . SER A 1 137 ? 11.426 7.577 -9.429 1.00 83.25 137 SER A C 1
ATOM 1146 O O . SER A 1 137 ? 10.883 7.116 -8.421 1.00 83.25 137 SER A O 1
ATOM 1148 N N . ILE A 1 138 ? 12.382 8.513 -9.352 1.00 88.62 138 ILE A N 1
ATOM 1149 C CA . ILE A 1 138 ? 12.923 9.043 -8.089 1.00 88.62 138 ILE A CA 1
ATOM 1150 C C . ILE A 1 138 ? 11.801 9.613 -7.232 1.00 88.62 138 ILE A C 1
ATOM 1152 O O . ILE A 1 138 ? 11.652 9.247 -6.064 1.00 88.62 138 ILE A O 1
ATOM 1156 N N . HIS A 1 139 ? 10.992 10.497 -7.815 1.00 88.38 139 HIS A N 1
ATOM 1157 C CA . HIS A 1 139 ? 9.928 11.154 -7.072 1.00 88.38 139 HIS A CA 1
ATOM 1158 C C . HIS A 1 139 ? 8.871 10.151 -6.598 1.00 88.38 139 HIS A C 1
ATOM 1160 O O . HIS A 1 139 ? 8.425 10.212 -5.454 1.00 88.38 139 HIS A O 1
ATOM 1166 N N . SER A 1 140 ? 8.496 9.201 -7.455 1.00 87.75 140 SER A N 1
ATOM 1167 C CA . SER A 1 140 ? 7.479 8.200 -7.128 1.00 87.75 140 SER A CA 1
ATOM 1168 C C . SER A 1 140 ? 7.953 7.234 -6.045 1.00 87.75 140 SER A C 1
ATOM 1170 O O . SER A 1 140 ? 7.191 6.933 -5.133 1.00 87.75 140 SER A O 1
ATOM 1172 N N . THR A 1 141 ? 9.220 6.816 -6.088 1.00 89.62 141 THR A N 1
ATOM 1173 C CA . THR A 1 141 ? 9.827 5.927 -5.085 1.00 89.62 141 THR A CA 1
ATOM 1174 C C . THR A 1 141 ? 9.898 6.600 -3.715 1.00 89.62 141 THR A C 1
ATOM 1176 O O . THR A 1 141 ? 9.494 6.015 -2.707 1.00 89.62 141 THR A O 1
ATOM 1179 N N . TRP A 1 142 ? 10.338 7.863 -3.670 1.00 91.62 142 TRP A N 1
ATOM 1180 C CA . TRP A 1 142 ? 10.322 8.661 -2.441 1.00 91.62 142 TRP A CA 1
ATOM 1181 C C . TRP A 1 142 ? 8.911 8.820 -1.884 1.00 91.62 142 TRP A C 1
ATOM 1183 O O . TRP A 1 142 ? 8.675 8.576 -0.700 1.00 91.62 142 TRP A O 1
ATOM 1193 N N . PHE A 1 143 ? 7.961 9.197 -2.740 1.00 91.31 143 PHE A N 1
ATOM 1194 C CA . PHE A 1 143 ? 6.581 9.421 -2.329 1.00 91.31 143 PHE A CA 1
ATOM 1195 C C . PHE A 1 143 ? 5.922 8.134 -1.822 1.00 91.31 143 PHE A C 1
ATOM 1197 O O . PHE A 1 143 ? 5.245 8.152 -0.795 1.00 91.31 143 PHE A O 1
ATOM 1204 N N . PHE A 1 144 ? 6.178 7.006 -2.490 1.00 92.38 144 PHE A N 1
ATOM 1205 C CA . PHE A 1 144 ? 5.714 5.687 -2.073 1.00 92.38 144 PHE A CA 1
ATOM 1206 C C . PHE A 1 144 ? 6.254 5.307 -0.691 1.00 92.38 144 PHE A C 1
ATOM 1208 O O . PHE A 1 144 ? 5.486 4.897 0.178 1.00 92.38 144 PHE A O 1
ATOM 1215 N N . SER A 1 145 ? 7.556 5.489 -0.458 1.00 94.06 145 SER A N 1
ATOM 1216 C CA . SER A 1 145 ? 8.182 5.168 0.828 1.00 94.06 145 SER A CA 1
ATOM 1217 C C . SER A 1 145 ? 7.645 6.030 1.975 1.00 94.06 145 SER A C 1
ATOM 1219 O O . SER A 1 145 ? 7.248 5.500 3.017 1.00 94.06 145 SER A O 1
ATOM 1221 N N . ILE A 1 146 ? 7.533 7.346 1.763 1.00 93.31 146 ILE A N 1
ATOM 1222 C CA . ILE A 1 146 ? 6.963 8.272 2.753 1.00 93.31 146 ILE A CA 1
ATOM 1223 C C . ILE A 1 146 ? 5.506 7.907 3.055 1.00 93.31 146 ILE A C 1
ATOM 1225 O O . ILE A 1 146 ? 5.095 7.908 4.215 1.00 93.31 146 ILE A O 1
ATOM 1229 N N . PHE A 1 147 ? 4.725 7.552 2.034 1.00 93.56 147 PHE A N 1
ATOM 1230 C CA . PHE A 1 147 ? 3.346 7.111 2.217 1.00 93.56 147 PHE A CA 1
ATOM 1231 C C . PHE A 1 147 ? 3.247 5.800 3.007 1.00 93.56 147 PHE A C 1
ATOM 1233 O O . PHE A 1 147 ? 2.414 5.692 3.907 1.00 93.56 147 PHE A O 1
ATOM 1240 N N . CYS A 1 148 ? 4.119 4.826 2.734 1.00 94.94 148 CYS A N 1
ATOM 1241 C CA . CYS A 1 148 ? 4.180 3.589 3.511 1.00 94.94 148 CYS A CA 1
ATOM 1242 C C . CYS A 1 148 ? 4.531 3.872 4.978 1.00 94.94 148 CYS A C 1
ATOM 1244 O O . CYS A 1 148 ? 3.873 3.356 5.880 1.00 94.94 148 CYS A O 1
ATOM 1246 N N . TYR A 1 149 ? 5.499 4.755 5.237 1.00 94.25 149 TYR A N 1
ATOM 1247 C CA . TYR A 1 149 ? 5.810 5.187 6.600 1.00 94.25 149 TYR A CA 1
ATOM 1248 C C . TYR A 1 149 ? 4.619 5.890 7.269 1.00 94.25 149 TYR A C 1
ATOM 1250 O O . TYR A 1 149 ? 4.308 5.641 8.432 1.00 94.25 149 TYR A O 1
ATOM 1258 N N . TYR A 1 150 ? 3.889 6.726 6.535 1.00 92.31 150 TYR A N 1
ATOM 1259 C CA . TYR A 1 150 ? 2.675 7.359 7.041 1.00 92.31 150 TYR A CA 1
ATOM 1260 C C . TYR A 1 150 ? 1.586 6.331 7.407 1.00 92.31 150 TYR A C 1
ATOM 1262 O O . TYR A 1 150 ? 0.983 6.432 8.477 1.00 92.31 15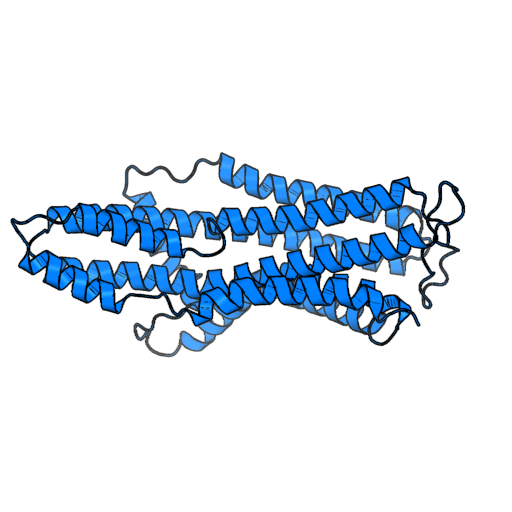0 TYR A O 1
ATOM 1270 N N . LEU A 1 151 ? 1.355 5.310 6.573 1.00 93.44 151 LEU A N 1
ATOM 1271 C CA . LEU A 1 151 ? 0.424 4.220 6.892 1.00 93.44 151 LEU A CA 1
ATOM 1272 C C . LEU A 1 151 ? 0.886 3.403 8.105 1.00 93.44 151 LEU A C 1
ATOM 1274 O O . LEU A 1 151 ? 0.065 3.073 8.959 1.00 93.44 151 LEU A O 1
ATOM 1278 N N . PHE A 1 152 ? 2.190 3.145 8.222 1.00 93.56 152 PHE A N 1
ATOM 1279 C CA . PHE A 1 152 ? 2.790 2.513 9.397 1.00 93.56 152 PHE A CA 1
ATOM 1280 C C . PHE A 1 152 ? 2.488 3.300 10.677 1.00 93.56 152 PHE A C 1
ATOM 1282 O O . PHE A 1 152 ? 2.039 2.730 11.673 1.00 93.56 152 PHE A O 1
ATOM 1289 N N . LEU A 1 153 ? 2.665 4.624 10.642 1.00 91.50 153 LEU A N 1
ATOM 1290 C CA . LEU A 1 153 ? 2.336 5.498 11.765 1.00 91.50 153 LEU A CA 1
ATOM 1291 C C . LEU A 1 153 ? 0.843 5.451 12.114 1.00 91.50 153 LEU A C 1
ATOM 1293 O O . LEU A 1 153 ? 0.495 5.304 13.283 1.00 91.50 153 LEU A O 1
ATOM 1297 N N . GLN A 1 154 ? -0.034 5.529 11.109 1.00 91.06 154 GLN A N 1
ATOM 1298 C CA . GLN A 1 154 ? -1.489 5.435 11.284 1.00 91.06 154 GLN A CA 1
ATOM 1299 C C . GLN A 1 154 ? -1.917 4.105 11.909 1.00 91.06 154 GLN A C 1
ATOM 1301 O O . GLN A 1 154 ? -2.820 4.069 12.746 1.00 91.06 154 GLN A O 1
ATOM 1306 N N . ARG A 1 155 ? -1.264 3.010 11.516 1.00 91.81 155 ARG A N 1
ATOM 1307 C CA . ARG A 1 155 ? -1.504 1.679 12.066 1.00 91.81 155 ARG A CA 1
ATOM 1308 C C . ARG A 1 155 ? -1.119 1.607 13.541 1.00 91.81 155 ARG A C 1
ATOM 1310 O O . ARG A 1 155 ? -1.943 1.193 14.347 1.00 91.81 155 ARG A O 1
ATOM 1317 N N . ILE A 1 156 ? 0.088 2.051 13.901 1.00 90.44 156 ILE A N 1
ATOM 1318 C CA . ILE A 1 156 ? 0.538 2.062 15.305 1.00 90.44 156 ILE A CA 1
ATOM 1319 C C . ILE A 1 156 ? -0.363 2.966 16.150 1.00 90.44 156 ILE A C 1
ATOM 1321 O O . ILE A 1 156 ? -0.755 2.586 17.248 1.00 90.44 156 ILE A O 1
ATOM 1325 N N . ALA A 1 157 ? -0.747 4.135 15.627 1.00 89.12 157 ALA A N 1
ATOM 1326 C CA . ALA A 1 157 ? -1.687 5.033 16.296 1.00 89.12 157 ALA A CA 1
ATOM 1327 C C . ALA A 1 157 ? -3.000 4.319 16.651 1.00 89.12 157 ALA A C 1
ATOM 1329 O O . ALA A 1 157 ? -3.545 4.476 17.743 1.00 89.12 157 ALA A O 1
ATOM 1330 N N . LEU A 1 158 ? -3.501 3.512 15.713 1.00 89.81 158 LEU A N 1
ATOM 1331 C CA . LEU A 1 158 ? -4.726 2.754 15.887 1.00 89.81 158 LEU A CA 1
ATOM 1332 C C . LEU A 1 158 ? -4.567 1.619 16.907 1.00 89.81 158 LEU A C 1
ATOM 1334 O O . LEU A 1 158 ? -5.469 1.421 17.715 1.00 89.81 158 LEU A O 1
ATOM 1338 N N . GLU A 1 159 ? -3.440 0.903 16.897 1.00 90.44 159 GLU A N 1
ATOM 1339 C CA . GLU A 1 159 ? -3.127 -0.122 17.906 1.00 90.44 159 GLU A CA 1
ATOM 1340 C C . GLU A 1 159 ? -3.139 0.468 19.320 1.00 90.44 159 GLU A C 1
ATOM 1342 O O . GLU A 1 159 ? -3.837 -0.050 20.190 1.00 90.44 159 GLU A O 1
ATOM 1347 N N . VAL A 1 160 ? -2.461 1.604 19.520 1.00 88.44 160 VAL A N 1
ATOM 1348 C CA . VAL A 1 160 ? -2.438 2.318 20.808 1.00 88.44 160 VAL A CA 1
ATOM 1349 C C . VAL A 1 160 ? -3.846 2.751 21.222 1.00 88.44 160 VAL A C 1
ATOM 1351 O O . VAL A 1 160 ? -4.251 2.539 22.361 1.00 88.44 160 VAL A O 1
ATOM 1354 N N . HIS A 1 161 ? -4.643 3.288 20.293 1.00 88.69 161 HIS A N 1
ATOM 1355 C CA . HIS A 1 161 ? -6.018 3.694 20.592 1.00 88.69 161 HIS A CA 1
ATOM 1356 C C . HIS A 1 161 ? -6.909 2.504 21.001 1.00 88.69 161 HIS A C 1
ATOM 1358 O O . HIS A 1 161 ? -7.778 2.649 21.864 1.00 88.69 161 HIS A O 1
ATOM 1364 N N . PHE A 1 162 ? -6.704 1.317 20.420 1.00 91.00 162 PHE A N 1
A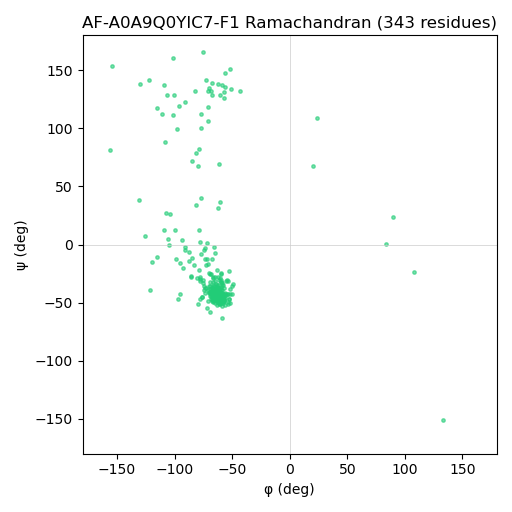TOM 1365 C CA . PHE A 1 162 ? -7.405 0.107 20.854 1.00 91.00 162 PHE A CA 1
ATOM 1366 C C . PHE A 1 162 ? -6.957 -0.366 22.240 1.00 91.00 162 PHE A C 1
ATOM 1368 O O . PHE A 1 162 ? -7.811 -0.776 23.029 1.00 91.00 162 PHE A O 1
ATOM 1375 N N . ASP A 1 163 ? -5.667 -0.275 22.561 1.00 90.12 163 ASP A N 1
ATOM 1376 C CA . ASP A 1 163 ? -5.147 -0.602 23.894 1.00 90.12 163 ASP A CA 1
ATOM 1377 C C . ASP A 1 163 ? -5.708 0.355 24.967 1.00 90.12 163 ASP A C 1
ATOM 1379 O O . ASP A 1 163 ? -6.201 -0.092 26.010 1.00 90.12 163 ASP A O 1
ATOM 1383 N N . ASP A 1 164 ? -5.769 1.658 24.675 1.00 89.62 164 ASP A N 1
ATOM 1384 C CA . ASP A 1 164 ? -6.413 2.660 25.537 1.00 89.62 164 ASP A CA 1
ATOM 1385 C C . ASP A 1 164 ? -7.909 2.372 25.724 1.00 89.62 164 ASP A C 1
ATOM 1387 O O . ASP A 1 164 ? -8.463 2.491 26.824 1.00 89.62 164 ASP A O 1
ATOM 1391 N N . LEU A 1 165 ? -8.587 1.956 24.651 1.00 91.88 165 LEU A N 1
ATOM 1392 C CA . LEU A 1 165 ? -9.994 1.578 24.700 1.00 91.88 165 LEU A CA 1
ATOM 1393 C C . LEU A 1 165 ? -10.215 0.324 25.556 1.00 91.88 165 LEU A C 1
ATOM 1395 O O . LEU A 1 165 ? -11.204 0.268 26.290 1.00 91.88 165 LEU A O 1
ATOM 1399 N N . LEU A 1 166 ? -9.320 -0.667 25.497 1.00 92.88 166 LEU A N 1
ATOM 1400 C CA . LEU A 1 166 ? -9.377 -1.848 26.367 1.00 92.88 166 LEU A CA 1
ATOM 1401 C C . LEU A 1 166 ? -9.276 -1.448 27.838 1.00 92.88 166 LEU A C 1
ATOM 1403 O O . LEU A 1 166 ? -10.097 -1.880 28.652 1.00 92.88 166 LEU A O 1
ATOM 1407 N N . TRP A 1 167 ? -8.316 -0.584 28.173 1.00 91.75 167 TRP A N 1
ATOM 1408 C CA . TRP A 1 167 ? -8.173 -0.071 29.532 1.00 91.75 167 TRP A CA 1
ATOM 1409 C C . TRP A 1 167 ? -9.423 0.699 29.976 1.00 91.75 167 TRP A C 1
ATOM 1411 O O . TRP A 1 167 ? -9.955 0.454 31.059 1.00 91.75 167 TRP A O 1
ATOM 1421 N N . PHE A 1 168 ? -9.967 1.559 29.111 1.00 92.56 168 PHE A N 1
ATOM 1422 C CA . PHE A 1 168 ? -11.184 2.314 29.404 1.00 92.56 168 PHE A CA 1
ATOM 1423 C C . PHE A 1 168 ? -12.397 1.410 29.667 1.00 92.56 168 PHE A C 1
ATOM 1425 O O . PHE A 1 168 ? -13.141 1.647 30.623 1.00 92.56 168 PHE A O 1
ATOM 1432 N N . VAL A 1 169 ? -12.593 0.375 28.842 1.00 93.06 169 VAL A N 1
ATOM 1433 C CA . VAL A 1 169 ? -13.674 -0.614 28.999 1.00 93.06 169 VAL A CA 1
ATOM 1434 C C . VAL A 1 169 ? -13.523 -1.383 30.308 1.00 93.06 169 VAL A C 1
ATOM 1436 O O . VAL A 1 169 ? -14.513 -1.590 31.007 1.00 93.06 169 VAL A O 1
ATOM 1439 N N . LYS A 1 170 ? -12.293 -1.765 30.669 1.00 91.88 170 LYS A N 1
ATOM 1440 C CA . LYS A 1 170 ? -12.001 -2.449 31.932 1.00 91.88 170 LYS A CA 1
ATOM 1441 C C . LYS A 1 170 ? -12.339 -1.574 33.142 1.00 91.88 170 LYS A C 1
ATOM 1443 O O . LYS A 1 170 ? -12.990 -2.049 34.068 1.00 91.88 170 LYS A O 1
ATOM 1448 N N . THR A 1 171 ? -11.941 -0.303 33.121 1.00 93.12 171 THR A N 1
ATOM 1449 C CA . THR A 1 171 ? -12.175 0.647 34.223 1.00 93.12 171 THR A CA 1
ATOM 1450 C C . THR A 1 171 ? -13.653 1.017 34.378 1.00 93.12 171 THR A C 1
ATOM 1452 O O . THR A 1 171 ? -14.117 1.239 35.490 1.00 93.12 171 THR A O 1
ATOM 1455 N N . ASN A 1 172 ? -14.415 1.049 33.280 1.00 92.75 172 ASN A N 1
ATOM 1456 C CA . ASN A 1 172 ? -15.843 1.394 33.277 1.00 92.75 172 ASN A CA 1
ATOM 1457 C C . ASN A 1 172 ? -16.751 0.160 33.129 1.00 92.75 172 ASN A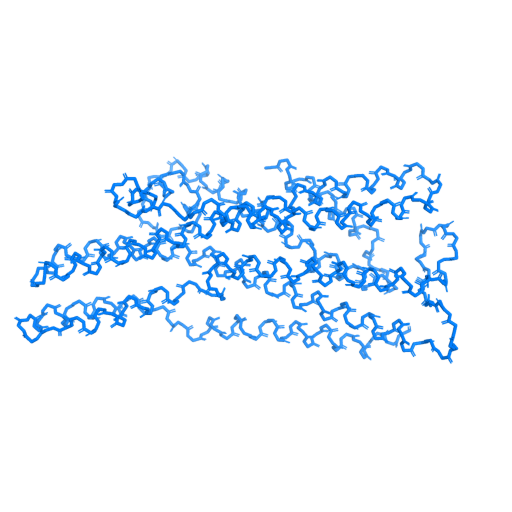 C 1
ATOM 1459 O O . ASN A 1 172 ? -17.877 0.263 32.628 1.00 92.75 172 ASN A O 1
ATOM 1463 N N . ALA A 1 173 ? -16.271 -1.016 33.546 1.00 90.50 173 ALA A N 1
ATOM 1464 C CA . ALA A 1 173 ? -17.052 -2.243 33.492 1.00 90.50 173 ALA A CA 1
ATOM 1465 C C . ALA A 1 173 ? -18.366 -2.080 34.279 1.00 90.50 173 ALA A C 1
ATOM 1467 O O . ALA A 1 173 ? -18.372 -1.693 35.444 1.00 90.50 173 ALA A O 1
ATOM 1468 N N . GLY A 1 174 ? -19.493 -2.355 33.616 1.00 89.50 174 GLY A N 1
ATOM 1469 C CA . GLY A 1 174 ? -20.839 -2.133 34.159 1.00 89.50 174 GLY A CA 1
ATOM 1470 C C . GLY A 1 174 ? -21.594 -0.963 33.518 1.00 89.50 174 GLY A C 1
ATOM 1471 O O . GLY A 1 174 ? -22.822 -1.015 33.460 1.00 89.50 174 GLY A O 1
ATOM 1472 N N . ASP A 1 175 ? -20.899 0.022 32.935 1.00 92.38 175 ASP A N 1
ATOM 1473 C CA . ASP A 1 175 ? -21.513 1.170 32.251 1.00 92.38 175 ASP A CA 1
ATOM 1474 C C . ASP A 1 175 ? -21.328 1.086 30.724 1.00 92.38 175 ASP A C 1
ATOM 1476 O O . ASP A 1 175 ? -20.377 1.596 30.119 1.00 92.38 175 ASP A O 1
ATOM 1480 N N . ILE A 1 176 ? -22.280 0.417 30.069 1.00 90.31 176 ILE A N 1
ATOM 1481 C CA . ILE A 1 176 ? -22.272 0.249 28.609 1.00 90.31 176 ILE A CA 1
ATOM 1482 C C . ILE A 1 176 ? -22.514 1.567 27.861 1.00 90.31 176 ILE A C 1
ATOM 1484 O O . ILE A 1 176 ? -22.093 1.700 26.709 1.00 90.31 176 ILE A O 1
ATOM 1488 N N . VAL A 1 177 ? -23.185 2.535 28.496 1.00 92.19 177 VAL A N 1
ATOM 1489 C CA . VAL A 1 177 ? -23.561 3.811 27.875 1.00 92.19 177 VAL A CA 1
ATOM 1490 C C . VAL A 1 177 ? -22.320 4.666 27.651 1.00 92.19 177 VAL A C 1
ATOM 1492 O O . VAL A 1 177 ? -22.201 5.288 26.599 1.00 92.19 177 VAL A O 1
ATOM 1495 N N . LYS A 1 178 ? -21.346 4.614 28.568 1.00 91.81 178 LYS A N 1
ATOM 1496 C CA . LYS A 1 178 ? -20.039 5.270 28.392 1.00 91.81 178 LYS A CA 1
ATOM 1497 C C . LYS A 1 178 ? -19.125 4.547 27.403 1.00 91.81 178 LYS A C 1
ATOM 1499 O O . LYS A 1 178 ? -18.428 5.194 26.622 1.00 91.81 178 LYS A O 1
ATOM 1504 N N . CYS A 1 179 ? -19.123 3.214 27.411 1.00 91.56 179 CYS A N 1
ATOM 1505 C CA . CYS A 1 179 ? -18.204 2.424 26.583 1.00 91.56 179 CYS A CA 1
ATOM 1506 C C . CYS A 1 179 ? -18.583 2.421 25.094 1.00 91.56 179 CYS A C 1
ATOM 1508 O O . CYS A 1 179 ? -17.716 2.538 24.227 1.00 91.56 179 CYS A O 1
ATOM 1510 N N . ARG A 1 180 ? -19.880 2.304 24.778 1.00 90.06 180 ARG A N 1
ATOM 1511 C CA . ARG A 1 180 ? -20.358 2.126 23.397 1.00 90.06 180 ARG A CA 1
ATOM 1512 C C . ARG A 1 180 ? -19.991 3.290 22.456 1.00 90.06 180 ARG A C 1
ATOM 1514 O O . ARG A 1 180 ? -19.521 2.997 21.360 1.00 90.06 180 ARG A O 1
ATOM 1521 N N . PRO A 1 181 ? -20.159 4.579 22.812 1.00 90.25 181 PRO A N 1
ATOM 1522 C CA . PRO A 1 181 ? -19.799 5.685 21.923 1.00 90.25 181 PRO A CA 1
ATOM 1523 C C . PRO A 1 181 ? -18.309 5.707 21.572 1.00 90.25 181 PRO A C 1
ATOM 1525 O O . PRO A 1 181 ? -17.965 5.896 20.406 1.00 90.25 181 PRO A O 1
ATOM 1528 N N . ARG A 1 182 ? -17.429 5.451 22.552 1.00 90.06 182 ARG A N 1
ATOM 1529 C CA . ARG A 1 182 ? -15.976 5.392 22.322 1.00 90.06 182 ARG A CA 1
ATOM 1530 C C . ARG A 1 182 ? -15.585 4.213 21.438 1.00 90.06 182 ARG A C 1
ATOM 1532 O O . ARG A 1 182 ? -14.826 4.398 20.492 1.00 90.06 182 ARG A O 1
ATOM 1539 N N . LEU A 1 183 ? -16.166 3.038 21.688 1.00 90.50 183 LEU A N 1
ATOM 1540 C CA . LEU A 1 183 ? -15.984 1.869 20.830 1.00 90.50 183 LEU A CA 1
ATOM 1541 C C . LEU A 1 183 ? -16.423 2.158 19.390 1.00 90.50 183 LEU A C 1
ATOM 1543 O O . LEU A 1 183 ? -15.669 1.899 18.459 1.00 90.50 183 LEU A O 1
ATOM 1547 N N . ASN A 1 184 ? -17.608 2.745 19.202 1.00 89.06 184 ASN A N 1
ATOM 1548 C CA . ASN A 1 184 ? -18.120 3.085 17.876 1.00 89.06 184 ASN A CA 1
ATOM 1549 C C . ASN A 1 184 ? -17.215 4.092 17.154 1.00 89.06 184 ASN A C 1
ATOM 1551 O O . ASN A 1 184 ? -17.006 3.968 15.950 1.00 89.06 184 ASN A O 1
ATOM 1555 N N . ALA A 1 185 ? -16.688 5.091 17.866 1.00 87.25 185 ALA A N 1
ATOM 1556 C CA . ALA A 1 185 ? -15.785 6.086 17.296 1.00 87.25 185 ALA A CA 1
ATOM 1557 C C . ALA A 1 185 ? -14.454 5.459 16.847 1.00 87.25 185 ALA A C 1
ATOM 1559 O O . ALA A 1 185 ? -14.047 5.655 15.703 1.00 87.25 185 ALA A O 1
ATOM 1560 N N . CYS A 1 186 ? -13.825 4.655 17.710 1.00 88.94 186 CYS A N 1
ATOM 1561 C CA . CYS A 1 186 ? -12.587 3.940 17.393 1.00 88.94 186 CYS A CA 1
ATOM 1562 C C . CYS A 1 186 ? -12.790 2.952 16.229 1.00 88.94 186 CYS A C 1
ATOM 1564 O O . CYS A 1 186 ? -12.026 2.942 15.264 1.00 88.94 186 CYS A O 1
ATOM 1566 N N . PHE A 1 187 ? -13.892 2.195 16.252 1.00 88.88 187 PHE A N 1
ATOM 1567 C CA . PHE A 1 187 ? -14.238 1.256 15.188 1.00 88.88 187 PHE A CA 1
ATOM 1568 C C . PHE A 1 187 ? -14.474 1.950 13.840 1.00 88.88 187 PHE A C 1
ATOM 1570 O O . PHE A 1 187 ? -14.009 1.462 12.813 1.00 88.88 187 PHE A O 1
ATOM 1577 N N . LYS A 1 188 ? -15.134 3.118 13.819 1.00 86.88 188 LYS A N 1
ATOM 1578 C CA . LYS A 1 188 ? -15.283 3.919 12.592 1.00 86.88 188 LYS A CA 1
ATOM 1579 C C . LYS A 1 188 ? -13.929 4.311 11.994 1.00 86.88 188 LYS A C 1
ATOM 1581 O O . LYS A 1 188 ? -13.785 4.278 10.775 1.00 86.88 188 LYS A O 1
ATOM 1586 N N . ASP A 1 189 ? -12.944 4.660 12.818 1.00 87.25 189 ASP A N 1
ATOM 1587 C CA . ASP A 1 189 ? -11.603 5.019 12.335 1.00 87.25 189 ASP A CA 1
ATOM 1588 C C . ASP A 1 189 ? -10.825 3.819 11.804 1.00 87.25 189 ASP A C 1
ATOM 1590 O O . ASP A 1 189 ? -10.193 3.916 10.749 1.00 87.25 189 ASP A O 1
ATOM 1594 N N . TYR A 1 190 ? -10.956 2.672 12.468 1.00 89.69 190 TYR A N 1
ATOM 1595 C CA . TYR A 1 190 ? -10.456 1.402 11.958 1.00 89.69 190 TYR A CA 1
ATOM 1596 C C . TYR A 1 190 ? -11.062 1.049 10.591 1.00 89.69 190 TYR A C 1
ATOM 1598 O O . TYR A 1 190 ? -10.318 0.753 9.656 1.00 89.69 190 TYR A O 1
ATOM 1606 N N . LEU A 1 191 ? -12.388 1.142 10.437 1.00 87.81 191 LEU A N 1
ATOM 1607 C CA . LEU A 1 191 ? -13.061 0.852 9.167 1.00 87.81 191 LEU A CA 1
ATOM 1608 C C . LEU A 1 191 ? -12.564 1.732 8.030 1.00 87.81 191 LEU A C 1
ATOM 1610 O O . LEU A 1 191 ? -12.282 1.232 6.945 1.00 87.81 191 LEU A O 1
ATOM 1614 N N . ARG A 1 192 ? -12.433 3.034 8.283 1.00 87.25 192 ARG A N 1
ATOM 1615 C CA . ARG A 1 192 ? -11.936 3.988 7.292 1.00 87.25 192 ARG A CA 1
ATOM 1616 C C . ARG A 1 192 ? -10.529 3.615 6.834 1.00 87.25 1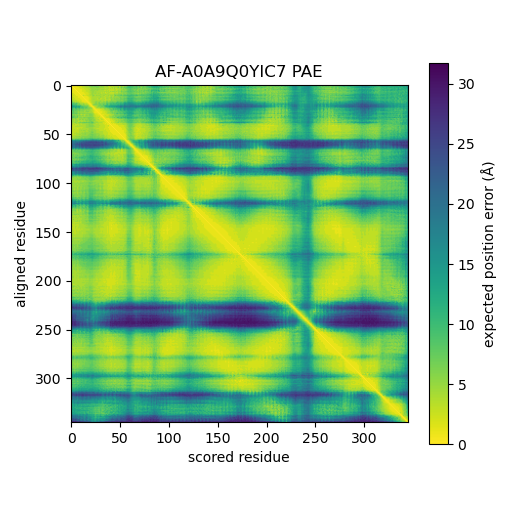92 ARG A C 1
ATOM 1618 O O . ARG A 1 192 ? -10.279 3.563 5.633 1.00 87.25 192 ARG A O 1
ATOM 1625 N N . LEU A 1 193 ? -9.628 3.319 7.778 1.00 89.69 193 LEU A N 1
ATOM 1626 C CA . LEU A 1 193 ? -8.268 2.889 7.452 1.00 89.69 193 LEU A CA 1
ATOM 1627 C C . LEU A 1 193 ? -8.280 1.586 6.646 1.00 89.69 193 LEU A C 1
ATOM 1629 O O . LEU A 1 193 ? -7.618 1.510 5.615 1.00 89.69 193 LEU A O 1
ATOM 1633 N N . ARG A 1 194 ? -9.072 0.595 7.065 1.00 89.00 194 ARG A N 1
ATOM 1634 C CA . ARG A 1 194 ? -9.185 -0.696 6.377 1.00 89.00 194 ARG A CA 1
ATOM 1635 C C . ARG A 1 194 ? -9.709 -0.556 4.947 1.00 89.00 194 ARG A C 1
ATOM 1637 O O . ARG A 1 194 ? -9.142 -1.158 4.042 1.00 89.00 194 ARG A O 1
ATOM 1644 N N . GLN A 1 195 ? -10.741 0.261 4.731 1.00 87.56 195 GLN A N 1
ATOM 1645 C CA . GLN A 1 195 ? -11.317 0.520 3.405 1.00 87.56 195 GLN A CA 1
ATOM 1646 C C . GLN A 1 195 ? -10.323 1.164 2.433 1.00 87.56 195 GLN A C 1
ATOM 1648 O O . GLN A 1 195 ? -10.424 0.932 1.234 1.00 87.56 195 GLN A O 1
ATOM 1653 N N . LEU A 1 196 ? -9.371 1.959 2.931 1.00 89.38 196 LEU A N 1
ATOM 1654 C CA . LEU A 1 196 ? -8.288 2.513 2.116 1.00 89.38 196 LEU A CA 1
ATOM 1655 C C . LEU A 1 196 ? -7.179 1.479 1.880 1.00 89.38 196 LEU A C 1
ATOM 1657 O O . LEU A 1 196 ? -6.746 1.263 0.751 1.00 89.38 196 LEU A O 1
ATOM 1661 N N . VAL A 1 197 ? -6.701 0.864 2.963 1.00 91.00 197 VAL A N 1
ATOM 1662 C CA . VAL A 1 197 ? -5.499 0.026 2.960 1.00 91.00 197 VAL A CA 1
ATOM 1663 C C . VAL A 1 197 ? -5.710 -1.264 2.181 1.00 91.00 197 VAL A C 1
ATOM 1665 O O . VAL A 1 197 ? -4.832 -1.657 1.423 1.00 91.00 197 VAL A O 1
ATOM 1668 N N . ARG A 1 198 ? -6.867 -1.909 2.332 1.00 88.25 198 ARG A N 1
ATOM 1669 C CA . ARG A 1 198 ? -7.133 -3.224 1.747 1.00 88.25 198 ARG A CA 1
ATOM 1670 C C . ARG A 1 198 ? -7.119 -3.259 0.209 1.00 88.25 198 ARG A C 1
ATOM 1672 O O . ARG A 1 198 ? -6.384 -4.078 -0.343 1.00 88.25 198 ARG A O 1
ATOM 1679 N N . PRO A 1 199 ? -7.852 -2.398 -0.523 1.00 87.25 199 PRO A N 1
ATOM 1680 C CA . PRO A 1 199 ? -7.751 -2.386 -1.983 1.00 87.25 199 PRO A CA 1
ATOM 1681 C C . PRO A 1 199 ? -6.349 -1.977 -2.450 1.00 87.25 199 PRO A C 1
ATOM 1683 O O . PRO A 1 199 ? -5.853 -2.509 -3.440 1.00 87.25 199 PRO A O 1
ATOM 1686 N N . TRP A 1 200 ? -5.680 -1.079 -1.720 1.00 91.38 200 TRP A N 1
ATOM 1687 C CA . TRP A 1 200 ? -4.328 -0.646 -2.060 1.00 91.38 200 TRP A CA 1
ATOM 1688 C C . TRP A 1 200 ? -3.289 -1.763 -1.894 1.00 91.38 200 TRP A C 1
ATOM 1690 O O . TRP A 1 200 ? -2.529 -2.020 -2.824 1.00 91.38 200 TRP A O 1
ATOM 1700 N N . ILE A 1 201 ? -3.273 -2.476 -0.764 1.00 91.31 201 ILE A N 1
ATOM 1701 C CA . ILE A 1 201 ? -2.328 -3.580 -0.546 1.00 91.31 201 ILE A CA 1
ATOM 1702 C C . ILE A 1 201 ? -2.617 -4.752 -1.486 1.00 91.31 201 ILE A C 1
ATOM 1704 O O . ILE A 1 201 ? -1.681 -5.355 -2.001 1.00 91.31 201 ILE A O 1
ATOM 1708 N N . THR A 1 202 ? -3.891 -5.013 -1.798 1.00 88.81 202 THR A N 1
ATOM 1709 C CA . THR A 1 202 ? -4.280 -6.009 -2.809 1.00 88.81 202 THR A CA 1
ATOM 1710 C C . THR A 1 202 ? -3.718 -5.639 -4.175 1.00 88.81 202 THR A C 1
ATOM 1712 O O . THR A 1 202 ? -3.110 -6.481 -4.829 1.00 88.81 202 THR A O 1
ATOM 1715 N N . LEU A 1 203 ? -3.838 -4.371 -4.582 1.00 89.00 203 LEU A N 1
ATOM 1716 C CA . LEU A 1 203 ? -3.231 -3.865 -5.813 1.00 89.00 203 LEU A CA 1
ATOM 1717 C C . LEU A 1 203 ? -1.703 -4.022 -5.797 1.00 89.00 203 LEU A C 1
ATOM 1719 O O . LEU A 1 203 ? -1.139 -4.484 -6.787 1.00 89.00 203 LEU A O 1
ATOM 1723 N N . VAL A 1 204 ? -1.031 -3.705 -4.685 1.00 90.88 204 VAL A N 1
ATOM 1724 C CA . VAL A 1 204 ? 0.427 -3.878 -4.558 1.00 90.88 204 VAL A CA 1
ATOM 1725 C C . VAL A 1 204 ? 0.827 -5.349 -4.688 1.00 90.88 204 VAL A C 1
ATOM 1727 O O . VAL A 1 204 ? 1.717 -5.670 -5.477 1.00 90.88 204 VAL A O 1
ATOM 1730 N N . ILE A 1 205 ? 0.158 -6.256 -3.971 1.00 89.50 205 ILE A N 1
ATOM 1731 C CA . ILE A 1 205 ? 0.422 -7.702 -4.027 1.00 89.50 205 ILE A CA 1
ATOM 1732 C C . ILE A 1 205 ? 0.171 -8.230 -5.442 1.00 89.50 205 ILE A C 1
ATOM 1734 O O . ILE A 1 205 ? 1.032 -8.898 -6.005 1.00 89.50 205 ILE A O 1
ATOM 1738 N N . CYS A 1 206 ? -0.962 -7.892 -6.058 1.00 87.12 206 CYS A N 1
ATOM 1739 C CA . CYS A 1 206 ? -1.295 -8.307 -7.422 1.00 87.12 206 CYS A CA 1
ATOM 1740 C C . CYS A 1 206 ? -0.266 -7.801 -8.443 1.00 87.12 206 CYS A C 1
ATOM 1742 O O . CYS A 1 206 ? 0.243 -8.571 -9.249 1.00 87.12 206 CYS A O 1
ATOM 1744 N N . SER A 1 207 ? 0.090 -6.518 -8.379 1.00 87.38 207 SER A N 1
ATOM 1745 C CA . SER A 1 207 ? 1.027 -5.884 -9.313 1.00 87.38 207 SER A CA 1
ATOM 1746 C C . SER A 1 207 ? 2.452 -6.434 -9.172 1.00 87.38 207 SER A C 1
ATOM 1748 O O . SER A 1 207 ? 3.169 -6.583 -10.162 1.00 87.38 207 SER A O 1
ATOM 1750 N N . THR A 1 208 ? 2.881 -6.750 -7.945 1.00 87.81 208 THR A N 1
ATOM 1751 C CA . THR A 1 208 ? 4.208 -7.327 -7.674 1.00 87.81 208 THR A CA 1
ATOM 1752 C C . THR A 1 208 ? 4.275 -8.808 -8.036 1.00 87.81 208 THR A C 1
ATOM 1754 O O . THR A 1 208 ? 5.213 -9.208 -8.718 1.00 87.81 208 THR A O 1
ATOM 1757 N N . THR A 1 209 ? 3.271 -9.608 -7.667 1.00 86.19 209 THR A N 1
ATOM 1758 C CA . THR A 1 209 ? 3.192 -11.038 -8.030 1.00 86.19 209 THR A CA 1
ATOM 1759 C C . THR A 1 209 ? 3.084 -11.239 -9.537 1.00 86.19 209 THR A C 1
ATOM 1761 O O . THR A 1 209 ? 3.859 -12.012 -10.100 1.00 86.19 209 THR A O 1
ATOM 1764 N N . PHE A 1 210 ? 2.206 -10.489 -10.210 1.00 84.25 210 PHE A N 1
ATOM 1765 C CA . PHE A 1 210 ? 2.101 -10.513 -11.667 1.00 84.25 210 PHE A CA 1
ATOM 1766 C C . PHE A 1 210 ? 3.415 -10.085 -12.327 1.00 84.25 210 PHE A C 1
ATOM 1768 O O . PHE A 1 210 ? 3.883 -10.738 -13.256 1.00 84.25 210 PHE A O 1
ATOM 1775 N N . GLY A 1 211 ? 4.059 -9.029 -11.819 1.00 82.19 211 GLY A N 1
ATOM 1776 C CA . GLY A 1 211 ? 5.324 -8.564 -12.383 1.00 82.19 211 GLY A CA 1
ATOM 1777 C C . GLY A 1 211 ? 6.481 -9.529 -12.216 1.00 82.19 211 GLY A C 1
ATOM 1778 O O . GLY A 1 211 ? 7.251 -9.709 -13.155 1.00 82.19 211 GLY A O 1
ATOM 1779 N N . LEU A 1 212 ? 6.571 -10.199 -11.069 1.00 83.44 212 LEU A N 1
ATOM 1780 C CA . LEU A 1 212 ? 7.545 -11.265 -10.870 1.00 83.44 212 LEU A CA 1
ATOM 1781 C C . LEU A 1 212 ? 7.256 -12.459 -11.788 1.00 83.44 212 LEU A C 1
ATOM 1783 O O . LEU A 1 212 ? 8.191 -12.980 -12.384 1.00 83.44 212 LEU A O 1
ATOM 1787 N N . ALA A 1 213 ? 5.990 -12.849 -11.973 1.00 83.31 213 ALA A N 1
ATOM 1788 C CA . ALA A 1 213 ? 5.624 -13.928 -12.894 1.00 83.31 213 ALA A CA 1
ATOM 1789 C C . ALA A 1 213 ? 6.009 -13.611 -14.343 1.00 83.31 213 ALA A C 1
ATOM 1791 O O . ALA A 1 213 ? 6.684 -14.414 -14.977 1.00 83.31 213 ALA A O 1
ATOM 1792 N N . VAL A 1 214 ? 5.642 -12.426 -14.844 1.00 77.81 214 VAL A N 1
ATOM 1793 C CA . VAL A 1 214 ? 5.999 -11.971 -16.200 1.00 77.81 214 VAL A CA 1
ATOM 1794 C C . VAL A 1 214 ? 7.516 -11.882 -16.371 1.00 77.81 214 VAL A C 1
ATOM 1796 O O . VAL A 1 214 ? 8.043 -12.225 -17.427 1.00 77.81 214 VAL A O 1
ATOM 1799 N N . HIS A 1 215 ? 8.238 -11.456 -15.335 1.00 78.00 215 HIS A N 1
ATOM 1800 C CA . HIS A 1 215 ? 9.693 -11.386 -15.379 1.00 78.00 215 HIS A CA 1
ATOM 1801 C C . HIS A 1 215 ? 10.350 -12.776 -15.399 1.00 78.00 215 HIS A C 1
ATOM 1803 O O . HIS A 1 215 ? 11.233 -13.022 -16.215 1.00 78.00 215 HIS A O 1
ATOM 1809 N N . ILE A 1 216 ? 9.892 -13.711 -14.560 1.00 79.50 216 ILE A N 1
ATOM 1810 C CA . ILE A 1 216 ? 10.372 -15.103 -14.551 1.00 79.50 216 ILE A CA 1
ATOM 1811 C C . ILE A 1 216 ? 10.055 -15.789 -15.885 1.00 79.50 216 ILE A C 1
ATOM 1813 O O . ILE A 1 216 ? 10.922 -16.448 -16.451 1.00 79.50 216 ILE A O 1
ATOM 1817 N N . ALA A 1 217 ? 8.845 -15.584 -16.409 1.00 75.94 217 ALA A N 1
ATOM 1818 C CA . ALA A 1 217 ? 8.412 -16.036 -17.727 1.00 75.94 217 ALA A CA 1
ATOM 1819 C C . ALA A 1 217 ? 9.362 -15.562 -18.835 1.00 75.94 217 ALA A C 1
ATOM 1821 O O . ALA A 1 217 ? 9.823 -16.356 -19.655 1.00 75.94 217 ALA A O 1
ATOM 1822 N N . TRP A 1 218 ? 9.685 -14.267 -18.829 1.00 73.81 218 TRP A N 1
ATOM 1823 C CA . TRP A 1 218 ? 10.612 -13.682 -19.791 1.00 73.81 218 TRP A CA 1
ATOM 1824 C C . TRP A 1 218 ? 12.022 -14.257 -19.650 1.00 73.81 218 TRP A C 1
ATOM 1826 O O . TRP A 1 218 ? 12.628 -14.616 -20.656 1.00 73.81 218 TRP A O 1
ATOM 1836 N N . ASN A 1 219 ? 12.513 -14.424 -18.420 1.00 72.31 219 ASN A N 1
ATOM 1837 C CA . ASN A 1 219 ? 13.824 -15.019 -18.171 1.00 72.31 219 ASN A CA 1
ATOM 1838 C C . ASN A 1 219 ? 13.894 -16.471 -18.650 1.00 72.31 219 ASN A C 1
ATOM 1840 O O . ASN A 1 219 ? 14.904 -16.863 -19.225 1.00 72.31 219 ASN A O 1
ATOM 1844 N N . TYR A 1 220 ? 12.827 -17.253 -18.464 1.00 70.12 220 TYR A N 1
ATOM 1845 C CA . TYR A 1 220 ? 12.755 -18.622 -18.971 1.00 70.12 220 TYR A CA 1
ATOM 1846 C C . TYR A 1 220 ? 12.796 -18.657 -20.502 1.00 70.12 220 TYR A C 1
ATOM 1848 O O . TYR A 1 220 ? 13.576 -19.416 -21.067 1.00 70.12 220 TYR A O 1
ATOM 1856 N N . LYS A 1 221 ? 12.033 -17.784 -21.178 1.00 68.38 221 LYS A N 1
ATOM 1857 C CA . LYS A 1 221 ? 12.053 -17.677 -22.646 1.00 68.38 221 LYS A CA 1
ATOM 1858 C C . LYS A 1 221 ? 13.418 -17.224 -23.173 1.00 68.38 221 LYS A C 1
ATOM 1860 O O . LYS A 1 221 ? 13.913 -17.810 -24.122 1.00 68.38 221 LYS A O 1
ATOM 1865 N N . ALA A 1 222 ? 14.030 -16.217 -22.549 1.00 64.00 222 ALA A N 1
ATOM 1866 C CA . ALA A 1 222 ? 15.315 -15.665 -22.979 1.00 64.00 222 ALA A CA 1
ATOM 1867 C C . ALA A 1 222 ? 16.495 -16.627 -22.752 1.00 64.00 222 ALA A C 1
ATOM 1869 O O . ALA A 1 222 ? 17.413 -16.663 -23.565 1.00 64.00 222 ALA A O 1
ATOM 1870 N N . LEU A 1 223 ? 16.480 -17.401 -21.660 1.00 61.56 223 LEU A N 1
ATOM 1871 C CA . LEU A 1 223 ? 17.532 -18.376 -21.341 1.00 61.56 223 LEU A CA 1
ATOM 1872 C C . LEU A 1 223 ? 17.311 -19.736 -22.019 1.00 61.56 223 LEU A C 1
ATOM 1874 O O . LEU A 1 223 ? 18.280 -20.439 -22.279 1.00 61.56 223 LEU A O 1
ATOM 1878 N N . GLY A 1 224 ? 16.060 -20.114 -22.297 1.00 58.53 224 GLY A N 1
ATOM 1879 C CA . GLY A 1 224 ? 15.711 -21.386 -22.937 1.00 58.53 224 GLY A CA 1
ATOM 1880 C C . GLY A 1 224 ? 16.052 -21.459 -24.427 1.00 58.53 224 GLY A C 1
ATOM 1881 O O . GLY A 1 224 ? 16.124 -22.553 -24.969 1.00 58.53 224 GLY A O 1
ATOM 1882 N N . THR A 1 225 ? 16.286 -20.320 -25.085 1.00 56.31 225 THR A N 1
ATOM 1883 C CA . THR A 1 225 ? 16.721 -20.237 -26.492 1.00 56.31 225 THR A CA 1
ATOM 1884 C C . THR A 1 225 ? 18.245 -20.213 -26.683 1.00 56.31 225 THR A C 1
ATOM 1886 O O . THR A 1 225 ? 18.713 -20.241 -27.820 1.00 56.31 225 THR A O 1
ATOM 1889 N N . ASP A 1 226 ? 19.037 -20.167 -25.604 1.00 53.78 226 ASP A N 1
ATOM 1890 C CA . ASP A 1 226 ? 20.508 -20.187 -25.658 1.00 53.78 226 ASP A CA 1
ATOM 1891 C C . ASP A 1 226 ? 21.035 -21.643 -25.724 1.00 53.78 226 ASP A C 1
ATOM 1893 O O . ASP A 1 226 ? 21.628 -22.158 -24.777 1.00 53.78 226 ASP A O 1
ATOM 1897 N N . ASP A 1 227 ? 20.864 -22.313 -26.870 1.00 52.75 227 ASP A N 1
ATOM 1898 C CA . ASP A 1 227 ? 21.449 -23.650 -27.126 1.00 52.75 227 ASP A CA 1
ATOM 1899 C C . ASP A 1 227 ? 22.977 -23.614 -27.341 1.00 52.75 227 ASP A C 1
ATOM 1901 O O . ASP A 1 227 ? 23.661 -24.638 -27.312 1.00 52.75 227 ASP A O 1
ATOM 1905 N N . ASN A 1 228 ? 23.553 -22.425 -27.521 1.00 50.91 228 ASN A N 1
ATOM 1906 C CA . ASN A 1 228 ? 24.981 -22.239 -27.742 1.00 50.91 228 ASN A CA 1
ATOM 1907 C C . ASN A 1 228 ? 25.590 -21.561 -26.515 1.00 50.91 228 ASN A C 1
ATOM 1909 O O . ASN A 1 228 ? 25.314 -20.392 -26.269 1.00 50.91 228 ASN A O 1
ATOM 1913 N N . GLY A 1 229 ? 26.435 -22.274 -25.762 1.00 52.88 229 GLY A N 1
ATOM 1914 C CA . GLY A 1 229 ? 27.070 -21.863 -24.495 1.00 52.88 229 GLY A CA 1
ATOM 1915 C C . GLY A 1 229 ? 27.982 -20.618 -24.513 1.00 52.88 229 GLY A C 1
ATOM 1916 O O . GLY A 1 229 ? 28.987 -20.583 -23.808 1.00 52.88 229 GLY A O 1
ATOM 1917 N N . GLY A 1 230 ? 27.663 -19.586 -25.294 1.00 57.28 230 GLY A N 1
ATOM 1918 C CA . GLY A 1 230 ? 28.334 -18.292 -25.321 1.00 57.28 230 GLY A CA 1
ATOM 1919 C C . GLY A 1 230 ? 27.995 -17.401 -24.119 1.00 57.28 230 GLY A C 1
ATOM 1920 O O . GLY A 1 230 ? 27.048 -17.630 -23.368 1.00 57.28 230 GLY A O 1
ATOM 1921 N N . ASN A 1 231 ? 28.783 -16.340 -23.928 1.00 56.62 231 ASN A N 1
ATOM 1922 C CA . ASN A 1 231 ? 28.639 -15.358 -22.838 1.00 56.62 231 ASN A CA 1
ATOM 1923 C C . ASN A 1 231 ? 27.535 -14.305 -23.067 1.00 56.62 231 ASN A C 1
ATOM 1925 O O . ASN A 1 231 ? 27.478 -13.297 -22.354 1.00 56.62 231 ASN A O 1
ATOM 1929 N N . TYR A 1 232 ? 26.677 -14.520 -24.058 1.00 52.28 232 TYR A N 1
ATOM 1930 C CA . TYR A 1 232 ? 25.720 -13.541 -24.550 1.00 52.28 232 TYR A CA 1
ATOM 1931 C C . TYR A 1 232 ? 24.333 -14.157 -24.618 1.00 52.28 232 TYR A C 1
ATOM 1933 O O . TYR A 1 232 ? 24.219 -15.292 -25.059 1.00 52.28 232 TYR A O 1
ATOM 1941 N N . VAL A 1 233 ? 23.325 -13.391 -24.205 1.00 53.47 233 VAL A N 1
ATOM 1942 C CA . VAL A 1 233 ? 21.911 -13.756 -24.341 1.00 53.47 233 VAL A CA 1
ATOM 1943 C C . VAL A 1 233 ? 21.349 -13.018 -25.550 1.00 53.47 233 VAL A C 1
ATOM 1945 O O . VAL A 1 233 ? 21.511 -11.794 -25.667 1.00 53.47 233 VAL A O 1
ATOM 1948 N N . THR A 1 234 ? 20.699 -13.750 -26.453 1.00 51.16 234 THR A N 1
ATOM 1949 C CA . THR A 1 234 ? 20.030 -13.172 -27.625 1.00 51.16 234 THR A CA 1
ATOM 1950 C C . THR A 1 234 ? 18.698 -12.539 -27.221 1.00 51.16 234 THR A C 1
ATOM 1952 O O . THR A 1 234 ? 17.683 -13.205 -27.048 1.00 51.16 234 THR A O 1
ATOM 1955 N N . VAL A 1 235 ? 18.682 -11.213 -27.065 1.00 54.06 235 VAL A N 1
ATOM 1956 C CA . VAL A 1 235 ? 17.438 -10.456 -26.871 1.00 54.06 235 VAL A CA 1
ATOM 1957 C C . VAL A 1 235 ? 16.931 -10.024 -28.247 1.00 54.06 235 VAL A C 1
ATOM 1959 O O . VAL A 1 235 ? 17.656 -9.384 -29.009 1.00 54.06 235 VAL A O 1
ATOM 1962 N N . SER A 1 236 ? 15.697 -10.401 -28.595 1.00 44.41 236 SER A N 1
ATOM 1963 C CA . SER A 1 236 ? 15.091 -10.017 -29.878 1.00 44.41 236 SER A CA 1
ATOM 1964 C C . SER A 1 236 ? 15.070 -8.485 -30.032 1.00 44.41 236 SER A C 1
ATOM 1966 O O . SER A 1 236 ? 14.643 -7.792 -29.105 1.00 44.41 236 SER A O 1
ATOM 1968 N N . PRO A 1 237 ? 15.525 -7.927 -31.170 1.00 42.06 237 PRO A N 1
ATOM 1969 C CA . PRO A 1 237 ? 15.603 -6.482 -31.355 1.00 42.06 237 PRO A CA 1
ATOM 1970 C C . PRO A 1 237 ? 14.210 -5.834 -31.416 1.00 42.06 237 PRO A C 1
ATOM 1972 O O . PRO A 1 237 ? 13.293 -6.344 -32.062 1.00 42.06 237 PRO A O 1
ATOM 1975 N N . LEU A 1 238 ? 14.063 -4.669 -30.771 1.00 46.72 238 LEU A N 1
ATOM 1976 C CA . LEU A 1 238 ? 12.855 -3.847 -30.864 1.00 46.72 238 LEU A CA 1
ATOM 1977 C C . LEU A 1 238 ? 12.719 -3.241 -32.280 1.00 46.72 238 LEU A C 1
ATOM 1979 O O . LEU A 1 238 ? 13.654 -2.594 -32.751 1.00 46.72 238 LEU A O 1
ATOM 1983 N N . PRO A 1 239 ? 11.545 -3.322 -32.931 1.00 39.34 239 PRO A N 1
ATOM 1984 C CA . PRO A 1 239 ? 11.374 -2.950 -34.342 1.00 39.34 239 PRO A CA 1
ATOM 1985 C C . PRO A 1 239 ? 11.386 -1.437 -34.652 1.00 39.34 239 PRO A C 1
ATOM 1987 O O . PRO A 1 239 ? 11.298 -1.057 -35.818 1.00 39.34 239 PRO A O 1
ATOM 1990 N N . HIS A 1 240 ? 11.481 -0.547 -33.656 1.00 40.50 240 HIS A N 1
ATOM 1991 C CA . HIS A 1 240 ? 11.359 0.912 -33.858 1.00 40.50 240 HIS A CA 1
ATOM 1992 C C . HIS A 1 240 ? 12.531 1.751 -33.333 1.00 40.50 240 HIS A C 1
ATOM 1994 O O . HIS A 1 240 ? 12.482 2.979 -33.394 1.00 40.50 240 HIS A O 1
ATOM 2000 N N . PHE A 1 241 ? 13.611 1.113 -32.879 1.00 37.56 241 PHE A N 1
ATOM 2001 C CA . PHE A 1 241 ? 14.881 1.794 -32.642 1.00 37.56 241 PHE A CA 1
ATOM 2002 C C . PHE A 1 241 ? 15.929 1.242 -33.613 1.00 37.56 241 PHE A C 1
ATOM 2004 O O . PHE A 1 241 ? 16.282 0.072 -33.498 1.00 37.56 241 PHE A O 1
ATOM 2011 N N . PRO A 1 242 ? 16.497 2.055 -34.527 1.00 32.94 242 PRO A N 1
ATOM 2012 C CA . PRO A 1 242 ? 17.632 1.653 -35.357 1.00 32.94 242 PRO A CA 1
ATOM 2013 C C . PRO A 1 242 ? 18.938 1.695 -34.542 1.00 32.94 242 PRO A C 1
ATOM 2015 O O . PRO A 1 242 ? 19.974 2.162 -35.010 1.00 32.94 242 PRO A O 1
ATOM 2018 N N . ILE A 1 243 ? 18.884 1.261 -33.281 1.00 38.53 243 ILE A N 1
ATOM 2019 C CA . ILE A 1 243 ? 20.040 1.183 -32.397 1.00 38.53 243 ILE A CA 1
ATOM 2020 C C . ILE A 1 243 ? 20.511 -0.263 -32.463 1.00 38.53 243 ILE A C 1
ATOM 2022 O O . ILE A 1 243 ? 19.900 -1.148 -31.877 1.00 38.53 243 ILE A O 1
ATOM 2026 N N . THR A 1 244 ? 21.554 -0.456 -33.273 1.00 32.44 244 THR A N 1
ATOM 2027 C CA . THR A 1 244 ? 22.586 -1.498 -33.173 1.00 32.44 244 THR A CA 1
ATOM 2028 C C . THR A 1 244 ? 22.172 -2.756 -32.421 1.00 32.44 244 THR A C 1
ATOM 2030 O O . THR A 1 244 ? 22.128 -2.718 -31.196 1.00 32.44 244 THR A O 1
ATOM 2033 N N . ASN A 1 245 ? 21.983 -3.862 -33.147 1.00 32.75 245 ASN A N 1
ATOM 2034 C CA . ASN A 1 245 ? 22.317 -5.226 -32.723 1.00 32.75 245 ASN A CA 1
ATOM 2035 C C . ASN A 1 245 ? 22.471 -5.407 -31.200 1.00 32.75 245 ASN A C 1
ATOM 2037 O O . ASN A 1 245 ? 23.563 -5.697 -30.717 1.00 32.75 245 ASN A O 1
ATOM 2041 N N . LEU A 1 246 ? 21.385 -5.278 -30.432 1.00 40.47 246 LEU A N 1
ATOM 2042 C CA . LEU A 1 246 ? 21.347 -5.779 -29.056 1.00 40.47 246 LEU A CA 1
ATOM 2043 C C . LEU A 1 246 ? 21.051 -7.288 -29.079 1.00 40.47 246 LEU A C 1
ATOM 2045 O O . LEU A 1 246 ? 20.392 -7.830 -28.205 1.00 40.47 246 LEU A O 1
ATOM 2049 N N . THR A 1 247 ? 21.545 -7.980 -30.107 1.00 44.38 247 THR A N 1
ATOM 2050 C CA . THR A 1 247 ? 21.421 -9.425 -30.307 1.00 44.38 247 THR A CA 1
ATOM 2051 C C . THR A 1 247 ? 22.290 -10.210 -29.324 1.00 44.38 247 THR A C 1
ATOM 2053 O O . THR A 1 247 ? 22.340 -11.427 -29.393 1.00 44.38 247 THR A O 1
ATOM 2056 N N . ALA A 1 248 ? 23.006 -9.532 -28.427 1.00 46.16 248 ALA A N 1
ATOM 2057 C CA . ALA A 1 248 ? 23.941 -10.126 -27.488 1.00 46.16 248 ALA A CA 1
ATOM 2058 C C . ALA A 1 248 ? 24.116 -9.193 -26.278 1.00 46.16 248 ALA A C 1
ATOM 2060 O O . ALA A 1 248 ? 25.074 -8.421 -26.208 1.00 46.16 248 ALA A O 1
ATOM 2061 N N . ALA A 1 249 ? 23.192 -9.235 -25.316 1.00 53.69 249 ALA A N 1
ATOM 2062 C CA . ALA A 1 249 ? 23.463 -8.633 -24.011 1.00 53.69 249 ALA A CA 1
ATOM 2063 C C . ALA A 1 249 ? 24.505 -9.507 -23.303 1.00 53.69 249 ALA A C 1
ATOM 2065 O O . ALA A 1 249 ? 24.367 -10.735 -23.277 1.00 53.69 249 ALA A O 1
ATOM 2066 N N . LYS A 1 250 ? 25.567 -8.908 -22.742 1.00 59.59 250 LYS A N 1
ATOM 2067 C CA . LYS A 1 250 ? 26.492 -9.670 -21.892 1.00 59.59 250 LYS A CA 1
ATOM 2068 C C . LYS A 1 250 ? 25.676 -10.302 -20.768 1.00 59.59 250 LYS A C 1
ATOM 2070 O O . LYS A 1 250 ? 24.867 -9.616 -20.144 1.00 59.59 250 LYS A O 1
ATOM 2075 N N . LYS A 1 251 ? 25.918 -11.581 -20.464 1.00 64.19 251 LYS A N 1
ATOM 2076 C CA . LYS A 1 251 ? 25.245 -12.277 -19.351 1.00 64.19 251 LYS A CA 1
ATOM 2077 C C . LYS A 1 251 ? 25.291 -11.474 -18.040 1.00 64.19 251 LYS A C 1
ATOM 2079 O O . LYS A 1 251 ? 24.317 -11.479 -17.297 1.00 64.19 251 LYS A O 1
ATOM 2084 N N . SER A 1 252 ? 26.369 -10.720 -17.790 1.00 63.28 252 SER A N 1
ATOM 2085 C CA . SER A 1 252 ? 26.497 -9.803 -16.645 1.00 63.28 252 SER A CA 1
ATOM 2086 C C . SER A 1 252 ? 25.389 -8.749 -16.565 1.00 63.28 252 SER A C 1
ATOM 2088 O O . SER A 1 252 ? 24.855 -8.503 -15.486 1.00 63.28 252 SER A O 1
ATOM 2090 N N . ASP A 1 253 ? 25.027 -8.151 -17.697 1.00 65.50 253 ASP A N 1
ATOM 2091 C CA . ASP A 1 253 ? 24.064 -7.049 -17.767 1.00 65.50 253 ASP A CA 1
ATOM 2092 C C . ASP A 1 253 ? 22.641 -7.590 -17.573 1.00 65.50 253 ASP A C 1
ATOM 2094 O O . ASP A 1 253 ? 21.809 -6.961 -16.919 1.00 65.50 253 ASP A O 1
ATOM 2098 N N . PHE A 1 254 ? 22.398 -8.816 -18.047 1.00 68.19 254 PHE A N 1
ATOM 2099 C CA . PHE A 1 254 ? 21.162 -9.557 -17.807 1.00 68.19 254 PHE A CA 1
ATOM 2100 C C . PHE A 1 254 ? 20.982 -9.925 -16.322 1.00 68.19 254 PHE A C 1
ATOM 2102 O O . PHE A 1 254 ? 19.921 -9.682 -15.748 1.00 68.19 254 PHE A O 1
ATOM 2109 N N . TYR A 1 255 ? 22.027 -10.433 -15.652 1.00 72.06 255 TYR A N 1
ATOM 2110 C CA . TYR A 1 255 ? 21.974 -10.705 -14.207 1.00 72.06 255 TYR A CA 1
ATOM 2111 C C . TYR A 1 255 ? 21.770 -9.436 -13.372 1.00 72.06 255 TYR A C 1
ATOM 2113 O O . TYR A 1 255 ? 21.022 -9.458 -12.388 1.00 72.06 255 TYR A O 1
ATOM 2121 N N . PHE A 1 256 ? 22.402 -8.326 -13.763 1.00 74.31 256 PHE A N 1
ATOM 2122 C CA . PHE A 1 256 ? 22.204 -7.034 -13.109 1.00 74.31 256 PHE A CA 1
ATOM 2123 C C . PHE A 1 256 ? 20.753 -6.554 -13.243 1.00 74.31 256 PHE A C 1
ATOM 2125 O O . PHE A 1 256 ? 20.139 -6.184 -12.242 1.00 74.31 256 PHE A O 1
ATOM 2132 N N . LEU A 1 257 ? 20.179 -6.629 -14.449 1.00 74.06 257 LEU A N 1
ATOM 2133 C CA . LEU A 1 257 ? 18.786 -6.255 -14.701 1.00 74.06 257 LEU A CA 1
ATOM 2134 C C . LEU A 1 257 ? 17.806 -7.111 -13.887 1.00 74.06 257 LEU A C 1
ATOM 2136 O O . LEU A 1 257 ? 16.894 -6.569 -13.263 1.00 74.06 257 LEU A O 1
ATOM 2140 N N . ASN A 1 258 ? 18.031 -8.427 -13.827 1.00 79.19 258 ASN A N 1
ATOM 2141 C CA . ASN A 1 258 ? 17.227 -9.328 -13.000 1.00 79.19 258 ASN A CA 1
ATOM 2142 C C . ASN A 1 258 ? 17.300 -8.926 -11.526 1.00 79.19 258 ASN A C 1
ATOM 2144 O O . ASN A 1 258 ? 16.273 -8.749 -10.875 1.00 79.19 258 ASN A O 1
ATOM 2148 N N . THR A 1 259 ? 18.510 -8.704 -11.011 1.00 80.69 259 THR A N 1
ATOM 2149 C CA . THR A 1 259 ? 18.711 -8.272 -9.621 1.00 80.69 259 THR A CA 1
ATOM 2150 C C . THR A 1 259 ? 17.958 -6.975 -9.334 1.00 80.69 259 THR A C 1
ATOM 2152 O O . THR A 1 259 ? 17.268 -6.879 -8.322 1.00 80.69 259 THR A O 1
ATOM 2155 N N . LEU A 1 260 ? 18.028 -6.001 -10.242 1.00 81.62 260 LEU A N 1
ATOM 2156 C CA . LEU A 1 260 ? 17.332 -4.724 -10.106 1.00 81.62 260 LEU A CA 1
ATOM 2157 C C . LEU A 1 260 ? 15.811 -4.904 -10.039 1.00 81.62 260 LEU A C 1
ATOM 2159 O O . LEU A 1 260 ? 15.179 -4.357 -9.137 1.00 81.62 260 LEU A O 1
ATOM 2163 N N . ILE A 1 261 ? 15.229 -5.696 -10.943 1.00 81.06 261 ILE A N 1
ATOM 2164 C CA . ILE A 1 261 ? 13.778 -5.937 -10.981 1.00 81.06 261 ILE A CA 1
ATOM 2165 C C . ILE A 1 261 ? 13.313 -6.657 -9.711 1.00 81.06 261 ILE A C 1
ATOM 2167 O O . ILE A 1 261 ? 12.319 -6.253 -9.104 1.00 81.06 261 ILE A O 1
ATOM 2171 N N . PHE A 1 262 ? 14.034 -7.691 -9.271 1.00 84.88 262 PHE A N 1
ATOM 2172 C CA . PHE A 1 262 ? 13.699 -8.409 -8.040 1.00 84.88 262 PHE A CA 1
ATOM 2173 C C . PHE A 1 262 ? 13.788 -7.506 -6.809 1.00 84.88 262 PHE A C 1
ATOM 2175 O O . PHE A 1 262 ? 12.863 -7.498 -5.998 1.00 84.88 262 PHE A O 1
ATOM 2182 N N . VAL A 1 263 ? 14.862 -6.722 -6.678 1.00 87.25 263 VAL A N 1
ATOM 2183 C CA . VAL A 1 263 ? 15.041 -5.794 -5.552 1.00 87.25 263 VAL A CA 1
ATOM 2184 C C . VAL A 1 263 ? 13.932 -4.743 -5.533 1.00 87.25 263 VAL A C 1
ATOM 2186 O O . VAL A 1 263 ? 13.336 -4.524 -4.479 1.00 87.25 263 VAL A O 1
ATOM 2189 N N . ASP A 1 264 ? 13.585 -4.153 -6.678 1.00 84.56 264 ASP A N 1
ATOM 2190 C CA . ASP A 1 264 ? 12.510 -3.158 -6.776 1.00 84.56 264 ASP A CA 1
ATOM 2191 C C . ASP A 1 264 ? 11.145 -3.750 -6.379 1.00 84.56 264 ASP A C 1
ATOM 2193 O O . ASP A 1 264 ? 10.456 -3.225 -5.503 1.00 84.56 264 ASP A O 1
ATOM 2197 N N . LYS A 1 265 ? 10.766 -4.910 -6.932 1.00 87.06 265 LYS A N 1
ATOM 2198 C CA . LYS A 1 265 ? 9.474 -5.538 -6.603 1.00 87.06 265 LYS A CA 1
ATOM 2199 C C . LYS A 1 265 ? 9.395 -6.008 -5.154 1.00 87.06 265 LYS A C 1
ATOM 2201 O O . LYS A 1 265 ? 8.373 -5.788 -4.501 1.00 87.06 265 LYS A O 1
ATOM 2206 N N . LEU A 1 266 ? 10.451 -6.643 -4.642 1.00 89.69 266 LEU A N 1
ATOM 2207 C CA . LEU A 1 266 ? 10.476 -7.150 -3.269 1.00 89.69 266 LEU A CA 1
ATOM 2208 C C . LEU A 1 266 ? 10.494 -6.015 -2.250 1.00 89.69 266 LEU A C 1
ATOM 2210 O O . LEU A 1 266 ? 9.795 -6.103 -1.247 1.00 89.69 266 LEU A O 1
ATOM 2214 N N . SER A 1 267 ? 11.244 -4.944 -2.504 1.00 90.25 267 SER A N 1
ATOM 2215 C CA . SER A 1 267 ? 11.284 -3.784 -1.610 1.00 90.25 267 SER A CA 1
ATOM 2216 C C . SER A 1 267 ? 9.937 -3.062 -1.544 1.00 90.25 267 SER A C 1
ATOM 2218 O O . SER A 1 267 ? 9.473 -2.756 -0.445 1.00 90.25 267 SER A O 1
ATOM 2220 N N . VAL A 1 268 ? 9.266 -2.861 -2.684 1.00 90.44 268 VAL A N 1
ATOM 2221 C CA . VAL A 1 268 ? 7.918 -2.275 -2.737 1.00 90.44 268 VAL A CA 1
ATOM 2222 C C . VAL A 1 268 ? 6.911 -3.139 -1.976 1.00 90.44 268 VAL A C 1
ATOM 2224 O O . VAL A 1 268 ? 6.159 -2.621 -1.145 1.00 90.44 268 VAL A O 1
ATOM 2227 N N . LEU A 1 269 ? 6.926 -4.456 -2.206 1.00 92.31 269 LEU A N 1
ATOM 2228 C CA . LEU A 1 269 ? 6.057 -5.396 -1.500 1.00 92.31 269 LEU A CA 1
ATOM 2229 C C . LEU A 1 269 ? 6.334 -5.396 0.009 1.00 92.31 269 LEU A C 1
ATOM 2231 O O . LEU A 1 269 ? 5.406 -5.274 0.808 1.00 92.31 269 LEU A O 1
ATOM 2235 N N . LEU A 1 270 ? 7.605 -5.493 0.405 1.00 92.88 270 LEU A N 1
ATOM 2236 C CA . LEU A 1 270 ? 8.026 -5.530 1.803 1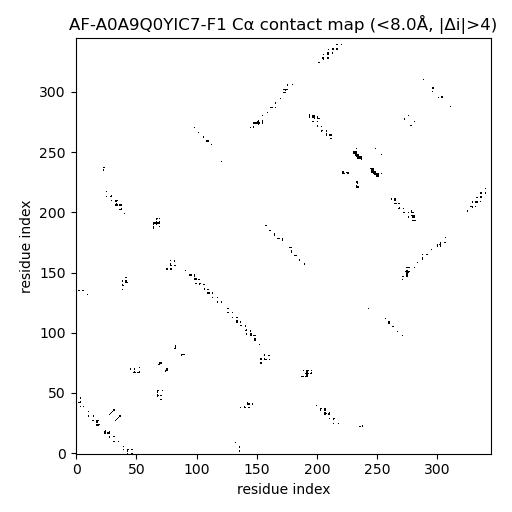.00 92.88 270 LEU A CA 1
ATOM 2237 C C . LEU A 1 270 ? 7.618 -4.250 2.536 1.00 92.88 270 LEU A C 1
ATOM 2239 O O . LEU A 1 270 ? 7.037 -4.337 3.615 1.00 92.88 270 LEU A O 1
ATOM 2243 N N . LEU A 1 271 ? 7.876 -3.072 1.959 1.00 93.69 271 LEU A N 1
ATOM 2244 C CA . LEU A 1 271 ? 7.494 -1.792 2.561 1.00 93.69 271 LEU A CA 1
ATOM 2245 C C . LEU A 1 271 ? 5.982 -1.692 2.761 1.00 93.69 271 LEU A C 1
ATOM 2247 O O . LEU A 1 271 ? 5.539 -1.262 3.826 1.00 93.69 271 LEU A O 1
ATOM 2251 N N . ALA A 1 272 ? 5.192 -2.112 1.770 1.00 94.06 272 ALA A N 1
ATOM 2252 C CA . ALA A 1 272 ? 3.738 -2.072 1.858 1.00 94.06 272 ALA A CA 1
ATOM 2253 C C . ALA A 1 272 ? 3.204 -3.043 2.927 1.00 94.06 272 ALA A C 1
ATOM 2255 O O . ALA A 1 272 ? 2.399 -2.648 3.772 1.00 94.06 272 ALA A O 1
ATOM 2256 N N . LEU A 1 273 ? 3.701 -4.286 2.957 1.00 94.06 273 LEU A N 1
ATOM 2257 C CA . LEU A 1 273 ? 3.321 -5.276 3.971 1.00 94.06 273 LEU A CA 1
ATOM 2258 C C . LEU A 1 273 ? 3.750 -4.840 5.378 1.00 94.06 273 LEU A C 1
ATOM 2260 O O . LEU A 1 273 ? 2.969 -4.957 6.323 1.00 94.06 273 LEU A O 1
ATOM 2264 N N . LEU A 1 274 ? 4.958 -4.290 5.529 1.00 93.75 274 LEU A N 1
ATOM 2265 C CA . LEU A 1 274 ? 5.451 -3.756 6.801 1.00 93.75 274 LEU A CA 1
ATOM 2266 C C . LEU A 1 274 ? 4.660 -2.536 7.260 1.00 93.75 274 LEU A C 1
ATOM 2268 O O . LEU A 1 274 ? 4.453 -2.385 8.463 1.00 93.75 274 LEU A O 1
ATOM 2272 N N . ALA A 1 275 ? 4.204 -1.683 6.342 1.00 93.62 275 ALA A N 1
ATOM 2273 C CA . ALA A 1 275 ? 3.367 -0.537 6.670 1.00 93.62 275 ALA A CA 1
AT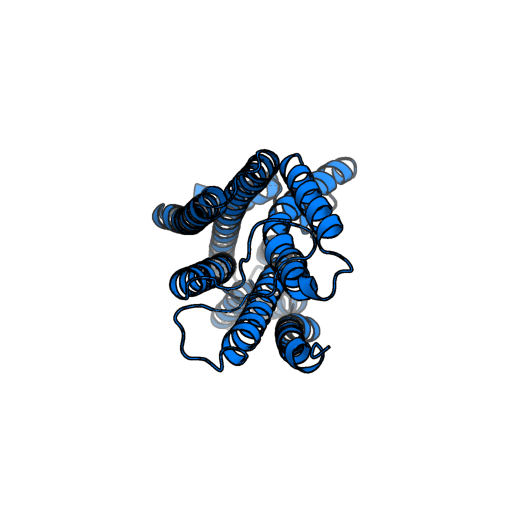OM 2274 C C . ALA A 1 275 ? 1.997 -0.959 7.208 1.00 93.62 275 ALA A C 1
ATOM 2276 O O . ALA A 1 275 ? 1.512 -0.401 8.189 1.00 93.62 275 ALA A O 1
ATOM 2277 N N . VAL A 1 276 ? 1.401 -1.987 6.605 1.00 93.06 276 VAL A N 1
ATOM 2278 C CA . VAL A 1 276 ? 0.056 -2.476 6.943 1.00 93.06 276 VAL A CA 1
ATOM 2279 C C . VAL A 1 276 ? 0.059 -3.475 8.100 1.00 93.06 276 VAL A C 1
ATOM 2281 O O . VAL A 1 276 ? -0.905 -3.531 8.854 1.00 93.06 276 VAL A O 1
ATOM 2284 N N . GLY A 1 277 ? 1.161 -4.198 8.313 1.00 88.88 277 GLY A N 1
ATOM 2285 C CA . GLY A 1 277 ? 1.272 -5.273 9.312 1.00 88.88 277 GLY A CA 1
ATOM 2286 C C . GLY A 1 277 ? 0.874 -6.644 8.763 1.00 88.88 277 GLY A C 1
ATOM 2287 O O . GLY A 1 277 ? 0.468 -7.514 9.526 1.00 88.88 277 GLY A O 1
ATOM 2288 N N . GLY A 1 278 ? 0.960 -6.822 7.442 1.00 88.75 278 GLY A N 1
ATOM 2289 C CA . GLY A 1 278 ? 0.492 -8.000 6.716 1.00 88.75 278 GLY A CA 1
ATOM 2290 C C . GLY A 1 278 ? -0.323 -7.610 5.483 1.00 88.75 278 GLY A C 1
ATOM 2291 O O . GLY A 1 278 ? -0.106 -6.551 4.897 1.00 88.75 278 GLY A O 1
ATOM 2292 N N . SER A 1 279 ? -1.269 -8.466 5.096 1.00 81.50 279 SER A N 1
ATOM 2293 C CA . SER A 1 279 ? -2.180 -8.244 3.962 1.00 81.50 279 SER A CA 1
ATOM 2294 C C . SER A 1 279 ? -3.451 -7.465 4.323 1.00 81.50 279 SER A C 1
ATOM 2296 O O . SER A 1 279 ? -4.153 -6.995 3.437 1.00 81.50 279 SER A O 1
ATOM 2298 N N . ASP A 1 280 ? -3.764 -7.317 5.611 1.00 82.12 280 ASP A N 1
ATOM 2299 C CA . ASP A 1 280 ? -4.913 -6.556 6.107 1.00 82.12 280 ASP A CA 1
ATOM 2300 C C . ASP A 1 280 ? -4.621 -6.071 7.536 1.00 82.12 280 ASP A C 1
ATOM 2302 O O . ASP A 1 280 ? -3.894 -6.713 8.293 1.00 82.12 280 ASP A O 1
ATOM 2306 N N . VAL A 1 281 ? -5.249 -4.970 7.940 1.00 86.62 281 VAL A N 1
ATOM 2307 C CA . VAL A 1 281 ? -5.247 -4.453 9.318 1.00 86.62 281 VAL A CA 1
ATOM 2308 C C . VAL A 1 281 ? -6.211 -5.215 10.243 1.00 86.62 281 VAL A C 1
ATOM 2310 O O . VAL A 1 281 ? -6.336 -4.882 11.421 1.00 86.62 281 VAL A O 1
ATOM 2313 N N . ASN A 1 282 ? -6.899 -6.253 9.745 1.00 87.75 282 ASN A N 1
ATOM 2314 C CA . ASN A 1 282 ? -7.885 -7.030 10.512 1.00 87.75 282 ASN A CA 1
ATOM 2315 C C . ASN A 1 282 ? -7.305 -7.702 11.766 1.00 87.75 282 ASN A C 1
ATOM 2317 O O . ASN A 1 282 ? -8.026 -7.944 12.735 1.00 87.75 282 ASN A O 1
ATOM 2321 N N . TYR A 1 283 ? -5.995 -7.961 11.796 1.00 88.19 283 TYR A N 1
ATOM 2322 C CA . TYR A 1 283 ? -5.340 -8.509 12.983 1.00 88.19 283 TYR A CA 1
ATOM 2323 C C . TYR A 1 283 ? -5.497 -7.593 14.213 1.00 88.19 283 TYR A C 1
ATOM 2325 O O . TYR A 1 283 ? -5.635 -8.106 15.323 1.00 88.19 283 TYR A O 1
ATOM 2333 N N . ILE A 1 284 ? -5.548 -6.265 14.028 1.00 90.31 284 ILE A N 1
ATOM 2334 C CA . ILE A 1 284 ? -5.725 -5.287 15.115 1.00 90.31 284 ILE A CA 1
ATOM 2335 C C . ILE A 1 284 ? -7.084 -5.507 15.783 1.00 90.31 284 ILE A C 1
ATOM 2337 O O . ILE A 1 284 ? -7.179 -5.650 17.003 1.00 90.31 284 ILE A O 1
ATOM 2341 N N . TRP A 1 285 ? -8.139 -5.616 14.972 1.00 90.19 285 TRP A N 1
ATOM 2342 C CA . TRP A 1 285 ? -9.491 -5.869 15.460 1.00 90.19 285 TRP A CA 1
ATOM 2343 C C . TRP A 1 285 ? -9.621 -7.243 16.120 1.00 90.19 285 TRP A C 1
ATOM 2345 O O . TRP A 1 285 ? -10.179 -7.355 17.212 1.00 90.19 285 TRP A O 1
ATOM 2355 N N . ARG A 1 286 ? -9.056 -8.289 15.504 1.00 89.31 286 ARG A N 1
ATOM 2356 C CA . ARG A 1 286 ? -9.058 -9.647 16.073 1.00 89.31 286 ARG A CA 1
ATOM 2357 C C . ARG A 1 286 ? -8.350 -9.695 17.427 1.00 89.31 286 ARG A C 1
ATOM 2359 O O . ARG A 1 286 ? -8.888 -10.276 18.368 1.00 89.31 286 ARG A O 1
ATOM 2366 N N . ARG A 1 287 ? -7.194 -9.037 17.555 1.00 90.94 287 ARG A N 1
ATOM 2367 C CA . ARG A 1 287 ? -6.455 -8.912 18.821 1.00 90.94 287 ARG A CA 1
ATOM 2368 C C . ARG A 1 287 ? -7.262 -8.158 19.880 1.00 90.94 287 ARG A C 1
ATOM 2370 O O . ARG A 1 287 ? -7.295 -8.591 21.033 1.00 90.94 287 ARG A O 1
ATOM 2377 N N . TYR A 1 288 ? -7.943 -7.077 19.498 1.00 91.25 288 TYR A N 1
ATOM 2378 C CA . TYR A 1 288 ? -8.827 -6.337 20.401 1.00 91.25 288 TYR A CA 1
ATOM 2379 C C . TYR A 1 288 ? -9.978 -7.216 20.913 1.00 91.25 288 TYR A C 1
ATOM 2381 O O . TYR A 1 288 ? -10.161 -7.344 22.122 1.00 91.25 288 TYR A O 1
ATOM 2389 N N . VAL A 1 289 ? -10.708 -7.885 20.011 1.00 90.50 289 VAL A N 1
ATOM 2390 C CA . VAL A 1 289 ? -11.815 -8.799 20.355 1.00 90.50 289 VAL A CA 1
ATOM 2391 C C . VAL A 1 289 ? -11.340 -9.923 21.272 1.00 90.50 289 VAL A C 1
ATOM 2393 O O . VAL A 1 289 ? -11.993 -10.219 22.272 1.00 90.50 289 VAL A O 1
ATOM 2396 N N . PHE A 1 290 ? -10.201 -10.537 20.947 1.00 90.69 290 PHE A N 1
ATOM 2397 C CA . PHE A 1 290 ? -9.613 -11.600 21.753 1.00 90.69 290 PHE A CA 1
ATOM 2398 C C . PHE A 1 290 ? -9.319 -11.119 23.176 1.00 90.69 290 PHE A C 1
ATOM 2400 O O . PHE A 1 290 ? -9.811 -11.709 24.137 1.00 90.69 290 PHE A O 1
ATOM 2407 N N . THR A 1 291 ? -8.595 -10.005 23.317 1.00 91.00 291 THR A N 1
ATOM 2408 C CA . THR A 1 291 ? -8.249 -9.461 24.638 1.00 91.00 291 THR A CA 1
ATOM 2409 C C . THR A 1 291 ? -9.503 -9.075 25.423 1.00 91.00 291 THR A C 1
ATOM 2411 O O . THR A 1 291 ? -9.609 -9.369 26.611 1.00 91.00 291 THR A O 1
ATOM 2414 N N . LEU A 1 292 ? -10.498 -8.487 24.760 1.00 90.00 292 LEU A N 1
ATOM 2415 C CA . LEU A 1 292 ? -11.767 -8.113 25.379 1.00 90.00 292 LEU A CA 1
ATOM 2416 C C . LEU A 1 292 ? -12.553 -9.329 25.896 1.00 90.00 292 LEU A C 1
ATOM 2418 O O . LEU A 1 292 ? -13.139 -9.261 26.974 1.00 90.00 292 LEU A O 1
ATOM 2422 N N . ASN A 1 293 ? -12.527 -10.451 25.171 1.00 88.75 293 ASN A N 1
ATOM 2423 C CA . ASN A 1 293 ? -13.132 -11.706 25.625 1.00 88.75 293 ASN A CA 1
ATOM 2424 C C . ASN A 1 293 ? -12.405 -12.287 26.847 1.00 88.75 293 ASN A C 1
ATOM 2426 O O . ASN A 1 293 ? -13.065 -12.784 27.756 1.00 88.75 293 ASN A O 1
ATOM 2430 N N . VAL A 1 294 ? -11.072 -12.182 26.901 1.00 89.94 294 VAL A N 1
ATOM 2431 C CA . VAL A 1 294 ? -10.266 -12.617 28.058 1.00 89.94 294 VAL A CA 1
ATOM 2432 C C . VAL A 1 294 ? -10.538 -11.754 29.297 1.00 89.94 294 VAL A C 1
ATOM 2434 O O . VAL A 1 294 ? -10.512 -12.259 30.415 1.00 89.94 294 VAL A O 1
ATOM 2437 N N . MET A 1 295 ? -10.856 -10.466 29.128 1.00 88.50 295 MET A N 1
ATOM 2438 C CA . MET A 1 295 ? -11.190 -9.563 30.242 1.00 88.50 295 MET A CA 1
ATOM 2439 C C . MET A 1 295 ? -12.585 -9.793 30.850 1.00 88.50 295 MET A C 1
ATOM 2441 O O . MET A 1 295 ? -12.934 -9.139 31.839 1.00 88.50 295 MET A O 1
ATOM 2445 N N . ARG A 1 296 ? -13.400 -10.689 30.280 1.00 87.81 296 ARG A N 1
ATOM 2446 C CA . ARG A 1 296 ? -14.762 -10.952 30.753 1.00 87.81 296 ARG A CA 1
ATOM 2447 C C . ARG A 1 296 ? -14.743 -11.450 32.200 1.00 87.81 296 ARG A C 1
ATOM 2449 O O . ARG A 1 296 ? -14.070 -12.414 32.540 1.00 87.81 296 ARG A O 1
ATOM 2456 N N . SER A 1 297 ? -15.543 -10.810 33.046 1.00 86.62 297 SER A N 1
ATOM 2457 C CA . SER A 1 297 ? -15.695 -11.157 34.463 1.00 86.62 297 SER A CA 1
ATOM 2458 C C . SER A 1 297 ? -17.152 -11.478 34.787 1.00 86.62 297 SER A C 1
ATOM 2460 O O . SER A 1 297 ? -18.060 -10.791 34.310 1.00 86.62 297 SER A O 1
ATOM 2462 N N . SER A 1 298 ? -17.373 -12.476 35.647 1.00 85.06 298 SER A N 1
ATOM 2463 C CA . SER A 1 298 ? -18.700 -12.865 36.148 1.00 85.06 298 SER A CA 1
ATOM 2464 C C . SER A 1 298 ? -19.412 -11.725 36.884 1.00 85.06 298 SER A C 1
ATOM 2466 O O . SER A 1 298 ? -20.630 -11.594 36.790 1.00 85.06 298 SER A O 1
ATOM 2468 N N . ARG A 1 299 ? -18.661 -10.818 37.529 1.00 87.25 299 ARG A N 1
ATOM 2469 C CA . ARG A 1 299 ? -19.205 -9.674 38.286 1.00 87.25 299 ARG A CA 1
ATOM 2470 C C . ARG A 1 299 ? -20.057 -8.720 37.435 1.00 87.25 299 ARG A C 1
ATOM 2472 O O . ARG A 1 299 ? -20.933 -8.044 37.968 1.00 87.25 299 ARG A O 1
ATOM 2479 N N . HIS A 1 300 ? -19.828 -8.667 36.120 1.00 88.62 300 HIS A N 1
ATOM 2480 C CA . HIS A 1 300 ? -20.526 -7.766 35.195 1.00 88.62 300 HIS A CA 1
ATOM 2481 C C . HIS A 1 300 ? -21.059 -8.492 33.951 1.00 88.62 300 HIS A C 1
ATOM 2483 O O . HIS A 1 300 ? -21.026 -7.956 32.844 1.00 88.62 300 HIS A O 1
ATOM 2489 N N . GLU A 1 301 ? -21.565 -9.715 34.106 1.00 89.75 301 GLU A N 1
ATOM 2490 C CA . GLU A 1 301 ? -21.975 -10.573 32.985 1.00 89.75 301 GLU A CA 1
ATOM 2491 C C . GLU A 1 301 ? -22.948 -9.896 31.998 1.00 89.75 301 GLU A C 1
ATOM 2493 O O . GLU A 1 301 ? -22.685 -9.858 30.794 1.00 89.75 301 GLU A O 1
ATOM 2498 N N . LYS A 1 302 ? -24.002 -9.233 32.500 1.00 90.75 302 LYS A N 1
ATOM 2499 C CA . LYS A 1 302 ? -24.975 -8.499 31.662 1.00 90.75 302 LYS A CA 1
ATOM 2500 C C . LYS A 1 302 ? -24.333 -7.394 30.813 1.00 90.75 302 LYS A C 1
ATOM 2502 O O . LYS A 1 302 ? -24.821 -7.091 29.722 1.00 90.75 302 LYS A O 1
ATOM 2507 N N . PHE A 1 303 ? -23.277 -6.753 31.315 1.00 92.19 303 PHE A N 1
ATOM 2508 C CA . PHE A 1 303 ? -22.523 -5.742 30.572 1.00 92.19 303 PHE A CA 1
ATOM 2509 C C . PHE A 1 303 ? -21.715 -6.398 29.450 1.00 92.19 303 PHE A C 1
ATOM 2511 O O . PHE A 1 303 ? -21.826 -5.970 28.299 1.00 92.19 303 PHE A O 1
ATOM 2518 N N . TRP A 1 304 ? -20.981 -7.470 29.760 1.00 92.00 304 TRP A N 1
ATOM 2519 C CA . TRP A 1 304 ? -20.169 -8.202 28.786 1.00 92.00 304 TRP A CA 1
ATOM 2520 C C . TRP A 1 304 ? -21.012 -8.814 27.666 1.00 92.00 304 TRP A C 1
ATOM 2522 O O . TRP A 1 304 ? -20.623 -8.733 26.503 1.00 92.00 304 TRP A O 1
ATOM 2532 N N . ASP A 1 305 ? -22.208 -9.322 27.969 1.00 90.56 305 ASP A N 1
ATOM 2533 C CA . ASP A 1 305 ? -23.134 -9.828 26.949 1.00 90.56 305 ASP A CA 1
ATOM 2534 C C . ASP A 1 305 ? -23.634 -8.725 26.013 1.00 90.56 305 ASP A C 1
ATOM 2536 O O . ASP A 1 305 ? -23.688 -8.906 24.794 1.00 90.56 305 ASP A O 1
ATOM 2540 N N . LYS A 1 306 ? -23.984 -7.551 26.553 1.00 90.44 306 LYS A N 1
ATOM 2541 C CA . LYS A 1 306 ? -24.401 -6.395 25.739 1.00 90.44 306 LYS A CA 1
ATOM 2542 C C . LYS A 1 306 ? -23.252 -5.858 24.885 1.00 90.44 306 LYS A C 1
ATOM 2544 O O . LYS A 1 306 ? -23.479 -5.462 23.735 1.00 90.44 306 LYS A O 1
ATOM 2549 N N . LEU A 1 307 ? -22.037 -5.846 25.428 1.00 88.94 307 LEU A N 1
ATOM 2550 C CA . LEU A 1 307 ? -20.833 -5.439 24.713 1.00 88.94 307 LEU A CA 1
ATOM 2551 C C . LEU A 1 307 ? -20.515 -6.430 23.590 1.00 88.94 307 LEU A C 1
ATOM 2553 O O . LEU A 1 307 ? -20.417 -6.015 22.441 1.00 88.94 307 LEU A O 1
ATOM 2557 N N . SER A 1 308 ? -20.504 -7.733 23.878 1.00 87.50 308 SER A N 1
ATOM 2558 C CA . SER A 1 308 ? -20.311 -8.801 22.889 1.00 87.50 308 SER A CA 1
ATOM 2559 C C . SER A 1 308 ? -21.366 -8.757 21.778 1.00 87.50 308 SER A C 1
ATOM 2561 O O . SER A 1 308 ? -21.025 -8.797 20.597 1.00 87.50 308 SER A O 1
ATOM 2563 N N . LYS A 1 309 ? -22.650 -8.555 22.114 1.00 87.56 309 LYS A N 1
ATOM 2564 C CA . LYS A 1 309 ? -23.711 -8.335 21.111 1.00 87.56 309 LYS A CA 1
ATOM 2565 C C . LYS A 1 309 ? -23.450 -7.105 20.240 1.00 87.56 309 LYS A C 1
ATOM 2567 O O . LYS A 1 309 ? -23.774 -7.129 19.058 1.00 87.56 309 LYS A O 1
ATOM 2572 N N . SER A 1 310 ? -22.883 -6.038 20.803 1.00 84.62 310 SER A N 1
ATOM 2573 C CA . SER A 1 310 ? -22.511 -4.843 20.032 1.00 84.62 310 SER A CA 1
ATOM 2574 C C . SER A 1 310 ? -21.318 -5.134 19.113 1.00 84.62 310 SER A C 1
ATOM 2576 O O . SER A 1 310 ? -21.363 -4.779 17.944 1.00 84.62 310 SER A O 1
ATOM 2578 N N . MET A 1 311 ? -20.319 -5.873 19.600 1.00 83.38 311 MET A N 1
ATOM 2579 C CA . MET A 1 311 ? -19.150 -6.315 18.829 1.00 83.38 311 MET A CA 1
ATOM 2580 C C . MET A 1 311 ? -19.517 -7.252 17.674 1.00 83.38 311 MET A C 1
ATOM 2582 O O . MET A 1 311 ? -18.950 -7.140 16.595 1.00 83.38 311 MET A O 1
ATOM 2586 N N . LYS A 1 312 ? -20.514 -8.129 17.843 1.00 81.19 312 LYS A N 1
ATOM 2587 C CA . LYS A 1 312 ? -21.018 -8.982 16.751 1.00 81.19 312 LYS A CA 1
ATOM 2588 C C . LYS A 1 312 ? -21.619 -8.183 15.592 1.00 81.19 312 LYS A C 1
ATOM 2590 O O . LYS A 1 312 ? -21.564 -8.645 14.460 1.00 81.19 312 LYS A O 1
ATOM 2595 N N . LYS A 1 313 ? -22.151 -6.979 15.837 1.00 78.56 313 LYS A N 1
ATOM 2596 C CA . LYS A 1 313 ? -22.605 -6.077 14.758 1.00 78.56 313 LYS A CA 1
ATOM 2597 C C . LYS A 1 313 ? -21.445 -5.486 13.954 1.00 78.56 313 LYS A C 1
ATOM 2599 O O . LYS A 1 313 ? -21.659 -4.972 12.865 1.00 78.56 313 LYS A O 1
ATOM 2604 N N . PHE A 1 314 ? -20.238 -5.555 14.503 1.00 75.06 314 PHE A N 1
ATOM 2605 C CA . PHE A 1 314 ? -18.995 -5.083 13.911 1.00 75.06 314 PHE A CA 1
ATOM 2606 C C . PHE A 1 314 ? -18.180 -6.218 13.286 1.00 75.06 314 PHE A C 1
ATOM 2608 O O . PHE A 1 314 ? -17.006 -6.023 12.985 1.00 75.06 314 PHE A O 1
ATOM 2615 N N . ASN A 1 315 ? -18.764 -7.409 13.109 1.00 65.12 315 ASN A N 1
ATOM 2616 C CA . ASN A 1 315 ? -18.058 -8.513 12.474 1.00 65.12 315 ASN A CA 1
ATOM 2617 C C . ASN A 1 315 ? -17.883 -8.216 10.982 1.00 65.12 315 ASN A C 1
ATOM 2619 O O . ASN A 1 315 ? -18.859 -8.042 10.259 1.00 65.12 315 ASN A O 1
ATOM 2623 N N . LEU A 1 316 ? -16.628 -8.132 10.551 1.00 63.84 316 LEU A N 1
ATOM 2624 C CA . LEU A 1 316 ? -16.242 -7.732 9.198 1.00 63.84 316 LEU A CA 1
ATOM 2625 C C . LEU A 1 316 ? -15.681 -8.886 8.366 1.00 63.84 316 LEU A C 1
ATOM 2627 O O . LEU A 1 316 ? -15.029 -8.648 7.348 1.00 63.84 316 LEU A O 1
ATOM 2631 N N . ASP A 1 317 ? -15.848 -10.117 8.837 1.00 56.91 317 ASP A N 1
ATOM 2632 C CA . ASP A 1 317 ? -15.471 -11.301 8.081 1.00 56.91 317 ASP A CA 1
ATOM 2633 C C . ASP A 1 317 ? -16.598 -11.602 7.077 1.00 56.91 317 ASP A C 1
ATOM 2635 O O . ASP A 1 317 ? -17.456 -12.455 7.295 1.00 56.91 317 ASP A O 1
ATOM 2639 N N . THR A 1 318 ? -16.626 -10.858 5.972 1.00 56.25 318 THR A N 1
ATOM 2640 C CA . THR A 1 318 ? -17.293 -11.292 4.743 1.00 56.25 318 THR A CA 1
ATOM 2641 C C . THR A 1 318 ? -16.370 -12.309 4.078 1.00 56.25 318 THR A C 1
ATOM 2643 O O . THR A 1 318 ? -15.278 -11.973 3.646 1.00 56.25 318 THR A O 1
ATOM 2646 N N . SER A 1 319 ? -16.752 -13.582 4.018 1.00 52.09 319 SER A N 1
ATOM 2647 C CA . SER A 1 319 ? -15.926 -14.648 3.421 1.00 52.09 319 SER A CA 1
ATOM 2648 C C . SER A 1 319 ? -15.495 -14.353 1.974 1.00 52.09 319 SER A C 1
ATOM 2650 O O . SER A 1 319 ? -14.395 -14.737 1.578 1.00 52.09 319 SER A O 1
ATOM 2652 N N . SER A 1 320 ? -16.315 -13.610 1.222 1.00 55.22 320 SER A N 1
ATOM 2653 C CA . SER A 1 320 ? -16.055 -13.135 -0.148 1.00 55.22 320 SER A CA 1
ATOM 2654 C C . SER A 1 320 ? -14.766 -12.332 -0.295 1.00 55.22 320 SER A C 1
ATOM 2656 O O . SER A 1 320 ? -14.120 -12.349 -1.338 1.00 55.22 320 SER A O 1
ATOM 2658 N N . ASP A 1 321 ? -14.392 -11.630 0.761 1.00 61.09 321 ASP A N 1
ATOM 2659 C CA . ASP A 1 321 ? -13.360 -10.613 0.737 1.00 61.09 321 ASP A CA 1
ATOM 2660 C C . ASP A 1 321 ? -11.964 -11.232 0.750 1.00 61.09 321 ASP A C 1
ATOM 2662 O O . ASP A 1 321 ? -11.127 -10.933 -0.097 1.00 61.09 321 ASP A O 1
ATOM 2666 N N . THR A 1 322 ? -11.763 -12.197 1.641 1.00 62.09 322 THR A N 1
ATOM 2667 C CA . THR A 1 322 ? -10.572 -13.050 1.679 1.00 62.09 322 THR A CA 1
ATOM 2668 C C . THR A 1 322 ? -10.372 -13.846 0.394 1.00 62.09 322 THR A C 1
ATOM 2670 O O . THR A 1 322 ? -9.235 -14.106 0.016 1.00 62.09 322 THR A O 1
ATOM 2673 N N . ILE A 1 323 ? -11.457 -14.235 -0.281 1.00 62.59 323 ILE A N 1
ATOM 2674 C CA . ILE A 1 323 ? -11.382 -15.019 -1.517 1.00 62.59 323 ILE A CA 1
ATOM 2675 C C . ILE A 1 323 ? -10.787 -14.176 -2.646 1.00 62.59 323 ILE A C 1
ATOM 2677 O O . ILE A 1 323 ? -9.902 -14.659 -3.341 1.00 62.59 323 ILE A O 1
ATOM 2681 N N . ILE A 1 324 ? -11.210 -12.920 -2.805 1.00 66.25 324 ILE A N 1
ATOM 2682 C CA . ILE A 1 324 ? -10.665 -12.021 -3.835 1.00 66.25 324 ILE A CA 1
ATOM 2683 C C . ILE A 1 324 ? -9.195 -11.698 -3.543 1.00 66.25 324 ILE A C 1
ATOM 2685 O O . ILE A 1 324 ? -8.365 -11.788 -4.446 1.00 66.25 324 ILE A O 1
ATOM 2689 N N . ASP A 1 325 ? -8.860 -11.402 -2.286 1.00 67.56 325 ASP A N 1
ATOM 2690 C CA . ASP A 1 325 ? -7.500 -11.021 -1.889 1.00 67.56 325 ASP A CA 1
ATOM 2691 C C . ASP A 1 325 ? -6.481 -12.170 -2.075 1.00 67.56 325 ASP A C 1
ATOM 2693 O O . ASP A 1 325 ? -5.302 -11.910 -2.305 1.00 67.56 325 ASP A O 1
ATOM 2697 N N . LEU A 1 326 ? -6.922 -13.437 -2.001 1.00 68.00 326 LEU A N 1
ATOM 2698 C CA . LEU A 1 326 ? -6.084 -14.631 -2.211 1.00 68.00 326 LEU A CA 1
ATOM 2699 C C . LEU A 1 326 ? -6.141 -15.180 -3.642 1.00 68.00 326 LEU A C 1
ATOM 2701 O O . LEU A 1 326 ? -5.103 -15.551 -4.187 1.00 68.00 326 LEU A O 1
ATOM 2705 N N . LEU A 1 327 ? -7.323 -15.248 -4.264 1.00 73.44 327 LEU A N 1
ATOM 2706 C CA . LEU A 1 327 ? -7.467 -15.808 -5.610 1.00 73.44 327 LEU A CA 1
ATOM 2707 C C . LEU A 1 327 ? -6.942 -14.865 -6.682 1.00 73.44 327 LEU A C 1
A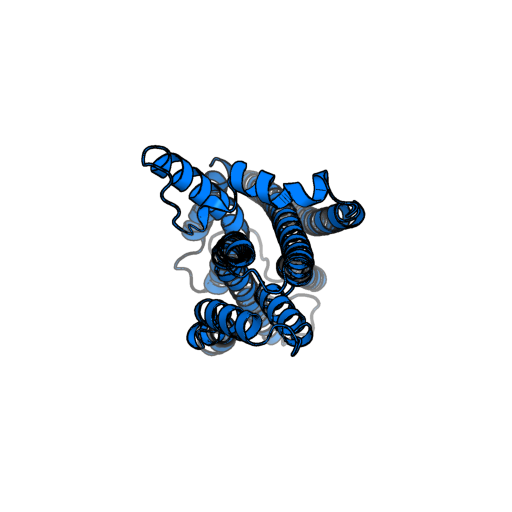TOM 2709 O O . LEU A 1 327 ? -6.382 -15.349 -7.657 1.00 73.44 327 LEU A O 1
ATOM 2713 N N . LEU A 1 328 ? -7.099 -13.546 -6.535 1.00 77.81 328 LEU A N 1
ATOM 2714 C CA . LEU A 1 328 ? -6.690 -12.612 -7.582 1.00 77.81 328 LEU A CA 1
ATOM 2715 C C . LEU A 1 328 ? -5.167 -12.633 -7.822 1.00 77.81 328 LEU A C 1
ATOM 2717 O O . LEU A 1 328 ? -4.778 -12.784 -8.980 1.00 77.81 328 LEU A O 1
ATOM 2721 N N . PRO A 1 329 ? -4.291 -12.589 -6.794 1.00 72.88 329 PRO A N 1
ATOM 2722 C CA . PRO A 1 329 ? -2.853 -12.757 -7.003 1.00 72.88 329 PRO A CA 1
ATOM 2723 C C . PRO A 1 329 ? -2.487 -14.115 -7.608 1.00 72.88 329 PRO A C 1
ATOM 2725 O O . PRO A 1 329 ? -1.616 -14.178 -8.469 1.00 72.88 329 PRO A O 1
ATOM 2728 N N . VAL A 1 330 ? -3.160 -15.199 -7.200 1.00 74.69 330 VAL A N 1
ATOM 2729 C CA . VAL A 1 330 ? -2.908 -16.554 -7.724 1.00 74.69 330 VAL A CA 1
ATOM 2730 C C . VAL A 1 330 ? -3.342 -16.678 -9.184 1.00 74.69 330 VAL A C 1
ATOM 2732 O O . VAL A 1 330 ? -2.604 -17.232 -9.992 1.00 74.69 330 VAL A O 1
ATOM 2735 N N . LEU A 1 331 ? -4.502 -16.129 -9.547 1.00 78.19 331 LEU A N 1
ATOM 2736 C CA . LEU A 1 331 ? -4.990 -16.077 -10.926 1.00 78.19 331 LEU A CA 1
ATOM 2737 C C . LEU A 1 331 ? -4.065 -15.238 -11.801 1.00 78.19 331 LEU A C 1
ATOM 2739 O O . LEU A 1 331 ? -3.740 -15.652 -12.906 1.00 78.19 331 LEU A O 1
ATOM 2743 N N . LEU A 1 332 ? -3.601 -14.089 -11.309 1.00 73.88 332 LEU A N 1
ATOM 2744 C CA . LEU A 1 332 ? -2.638 -13.258 -12.028 1.00 73.88 332 LEU A CA 1
ATOM 2745 C C . LEU A 1 332 ? -1.294 -13.970 -12.193 1.00 73.88 332 LEU A C 1
ATOM 2747 O O . LEU A 1 332 ? -0.737 -13.959 -13.287 1.00 73.88 332 LEU A O 1
ATOM 2751 N N . LEU A 1 333 ? -0.799 -14.643 -11.152 1.00 72.88 333 LEU A N 1
ATOM 2752 C CA . LEU A 1 333 ? 0.396 -15.480 -11.238 1.00 72.88 333 LEU A CA 1
ATOM 2753 C C . LEU A 1 333 ? 0.218 -16.573 -12.303 1.00 72.88 333 LEU A C 1
ATOM 2755 O O . LEU A 1 333 ? 1.066 -16.721 -13.179 1.00 72.88 333 LEU A O 1
ATOM 2759 N N . ALA A 1 334 ? -0.909 -17.288 -12.268 1.00 73.00 334 ALA A N 1
ATOM 2760 C CA . ALA A 1 334 ? -1.241 -18.329 -13.233 1.00 73.00 334 ALA A CA 1
ATOM 2761 C C . ALA A 1 334 ? -1.358 -17.774 -14.657 1.00 73.00 334 ALA A C 1
ATOM 2763 O O . ALA A 1 334 ? -0.827 -18.385 -15.572 1.00 73.00 334 ALA A O 1
ATOM 2764 N N . LEU A 1 335 ? -1.975 -16.608 -14.862 1.00 73.75 335 LEU A N 1
ATOM 2765 C CA . LEU A 1 335 ? -2.058 -15.946 -16.169 1.00 73.75 335 LEU A CA 1
ATOM 2766 C C . LEU A 1 335 ? -0.685 -15.487 -16.673 1.00 73.75 335 LEU A C 1
ATOM 2768 O O . LEU A 1 335 ? -0.396 -15.627 -17.858 1.00 73.75 335 LEU A O 1
ATOM 2772 N N . GLY A 1 336 ? 0.173 -14.976 -15.787 1.00 65.75 336 GLY A N 1
ATOM 2773 C CA . GLY A 1 336 ? 1.551 -14.616 -16.125 1.00 65.75 336 GLY A CA 1
ATOM 2774 C C . GLY A 1 336 ? 2.373 -15.828 -16.570 1.00 65.75 336 GLY A C 1
ATOM 2775 O O . GLY A 1 336 ? 3.135 -15.728 -17.528 1.00 65.75 336 GLY A O 1
ATOM 2776 N N . ILE A 1 337 ? 2.172 -16.979 -15.920 1.00 69.19 337 ILE A N 1
ATOM 2777 C CA . ILE A 1 337 ? 2.835 -18.246 -16.260 1.00 69.19 337 ILE A CA 1
ATOM 2778 C C . ILE A 1 337 ? 2.219 -18.884 -17.516 1.00 69.19 337 ILE A C 1
ATOM 2780 O O . ILE A 1 337 ? 2.948 -19.295 -18.405 1.00 69.19 337 ILE A O 1
ATOM 2784 N N . LEU A 1 338 ? 0.892 -18.947 -17.643 1.00 68.44 338 LEU A N 1
ATOM 2785 C CA . LEU A 1 338 ? 0.201 -19.537 -18.801 1.00 68.44 338 LEU A CA 1
ATOM 2786 C C . LEU A 1 338 ? 0.355 -18.698 -20.072 1.00 68.44 338 LEU A C 1
ATOM 2788 O O . LEU A 1 338 ? 0.300 -19.236 -21.174 1.00 68.44 338 LEU A O 1
ATOM 2792 N N . GLY A 1 339 ? 0.608 -17.393 -19.941 1.00 59.94 339 GLY A N 1
ATOM 2793 C CA . GLY A 1 339 ? 1.058 -16.578 -21.065 1.00 59.94 339 GLY A CA 1
ATOM 2794 C C . GLY A 1 339 ? 2.301 -17.170 -21.742 1.00 59.94 339 GLY A C 1
ATOM 2795 O O . GLY A 1 339 ? 2.422 -17.076 -22.955 1.00 59.94 339 GLY A O 1
ATOM 2796 N N . ILE A 1 340 ? 3.183 -17.856 -21.004 1.00 56.22 340 ILE A N 1
ATOM 2797 C CA . ILE A 1 340 ? 4.398 -18.478 -21.558 1.00 56.22 340 ILE A CA 1
ATOM 2798 C C . ILE A 1 340 ? 4.068 -19.491 -22.662 1.00 56.22 340 ILE A C 1
ATOM 2800 O O . ILE A 1 340 ? 4.745 -19.483 -23.681 1.00 56.22 340 ILE A O 1
ATOM 2804 N N . SER A 1 341 ? 3.038 -20.328 -22.492 1.00 54.53 341 SER A N 1
ATOM 2805 C CA . SER A 1 341 ? 2.754 -21.439 -23.416 1.00 54.53 341 SER A CA 1
ATOM 2806 C C . SER A 1 341 ? 1.952 -21.046 -24.657 1.00 54.53 341 SER A C 1
ATOM 2808 O O . SER A 1 341 ? 1.910 -21.805 -25.616 1.00 54.53 341 SER A O 1
ATOM 2810 N N . ASN A 1 342 ? 1.283 -19.889 -24.642 1.00 51.16 342 ASN A N 1
ATOM 2811 C CA . ASN A 1 342 ? 0.390 -19.461 -25.727 1.00 51.16 342 ASN A CA 1
ATOM 2812 C C . ASN A 1 342 ? 0.988 -18.355 -26.620 1.00 51.16 342 ASN A C 1
ATOM 2814 O O . ASN A 1 342 ? 0.326 -17.919 -27.559 1.00 51.16 342 ASN A O 1
ATOM 2818 N N . PHE A 1 343 ? 2.210 -17.888 -26.336 1.00 50.75 343 PHE A N 1
ATOM 2819 C CA . PHE A 1 343 ? 2.929 -16.884 -27.140 1.00 50.75 343 PHE A CA 1
ATOM 2820 C C . PHE A 1 343 ? 4.097 -17.479 -27.950 1.00 50.75 343 PHE A C 1
ATOM 2822 O O . PHE A 1 343 ? 5.058 -16.770 -28.272 1.00 50.75 343 PHE A O 1
ATOM 2829 N N . ASP A 1 344 ? 4.002 -18.764 -28.291 1.00 41.41 344 ASP A N 1
ATOM 2830 C CA . ASP A 1 344 ? 4.774 -19.372 -29.377 1.00 41.41 344 ASP A CA 1
ATOM 2831 C C . ASP A 1 344 ? 4.099 -19.006 -30.710 1.00 41.41 344 ASP A C 1
ATOM 2833 O O . ASP A 1 344 ? 3.282 -19.756 -31.242 1.00 41.41 344 ASP A O 1
ATOM 2837 N N . PHE A 1 345 ? 4.390 -17.802 -31.207 1.00 37.47 345 PHE A N 1
ATOM 2838 C CA . PHE A 1 345 ? 4.090 -17.365 -32.573 1.00 37.47 345 PHE A CA 1
ATOM 2839 C C . PHE A 1 345 ? 5.375 -16.944 -33.273 1.00 37.47 345 PHE A C 1
ATOM 2841 O O . PHE A 1 345 ? 6.182 -16.234 -32.623 1.00 37.47 345 PHE A O 1
#

pLDDT: mean 77.57, std 14.65, range [32.44, 94.94]

Secondary structure (DSSP, 8-state):
-HHHHHHHHHHHHHHHHHTT-GGGHHHHHIIIIIIHHHHHHHHHHHHHHHHHHHHHTTS-------GGGGGSHHHHHHHHHHHHHSS-PPSPHHHHHHHHHHHHHHHHHHHHHHHHHHHT---HHHHHHHHHHHHHHHHHHHHHHHHHHHHHHHHHHHHHHHHHHHHHHHHTTT-HHHHHHHHHHHHHHHHHHHHHHHHHHHHHHHHHHHHHHHHHHHHHHHHHT--S--SEE-PPPPTT------S-EEHHHHHHHHHHHHHHHHHHHHHHHHHHTSS-THHHHHHHHHHHHHT--GGGHHHHHHHHHHHHTT----HHHHHHHHHHHHHHHHHHHHHHHH---

Nearest PDB structures (foldseek):
  8zdz-assembly1_A  TM=5.596E-01  e=6.029E-01  Drosophila mojavensis
  4dj9-assembly1_A  TM=2.811E-01  e=2.218E+00  Homo sapiens
  8tyu-assembly1_B  TM=4.088E-01  e=6.566E+00  Homo sapiens
  4igg-assembly1_A  TM=2.945E-01  e=6.287E+00  Homo sapiens
  3zx6-assembly1_B  TM=1.635E-01  e=4.253E+00  Archaeoglobus fulgidus DSM 4304

Foldseek 3Di:
DVLLVLLVVLVVVVCVQQPPDLLRVLVNCLCVLFVSCLLNVLVVLLVVLVVVCVVCVPPPPDVDLALSCLPPPVVLCVLCVCCVPDPDPQDDCVVVVVLVVLLVVLLVLLVVVLVVVVVQDPDPVVNVSSVSVSVSSSVSSNSLSVVLVVLLRSLVSLLVLLVVLLVVCLVPQQDLVVNVVSVVVSLSSQVSSQVSLQVVLLSLLQSLLLSVLSVVLVVCVQVVPCPDPDQFTQRPDDPPDPRDDSRGDGVVVVVSVVVSSCSVSVSSNVSSCSSQVHNGSVVSVVVSVVVLVVSDDPVRNVRSVVVVVSVVVSDPPPVVSVCCSPVSSVVSSVVSNVVSVPSPD

Solvent-accessible surface area (backbone atoms only — not comparable to full-atom values): 19006 Å² total; per-residue (Å²): 102,70,66,50,50,56,45,53,50,55,53,50,57,48,46,73,74,34,62,93,42,80,94,31,46,67,59,40,47,42,42,61,58,25,48,45,51,61,53,45,45,56,52,46,50,53,45,52,25,53,52,50,51,63,69,48,72,79,53,83,86,66,90,68,77,54,40,55,48,55,82,32,68,72,49,42,54,62,48,50,42,58,53,77,76,43,92,52,71,73,81,61,68,66,57,58,50,51,40,53,47,56,31,48,53,48,41,54,52,51,51,52,49,48,53,59,59,55,74,75,57,93,53,72,72,57,53,55,50,53,50,53,51,48,53,53,48,46,51,32,40,49,52,48,31,54,49,28,51,50,44,29,51,54,46,53,36,48,51,52,52,50,53,52,48,51,52,51,44,62,77,43,66,67,44,59,79,71,42,48,61,55,51,53,52,54,48,44,54,52,50,16,48,42,65,47,49,38,63,52,46,42,49,45,50,33,20,38,43,26,32,52,26,42,49,52,40,48,50,49,58,47,58,71,69,57,86,63,94,62,72,47,40,60,42,83,76,65,95,84,54,97,67,71,85,49,55,52,45,48,49,68,59,54,54,51,52,51,52,51,54,52,50,48,42,50,49,55,48,48,46,48,30,63,19,49,71,43,80,48,59,60,61,58,57,51,53,51,55,50,53,56,60,69,66,61,50,82,94,38,44,75,38,52,52,53,49,51,58,54,51,61,76,65,66,77,84,55,73,71,56,63,48,51,64,54,47,50,34,50,50,38,29,48,50,27,48,52,48,59,77,73,65,82,121